Protein AF-A0A6B9VIE4-F1 (afdb_monomer)

Radius of gyration: 30.87 Å; Cα contacts (8 Å, |Δi|>4): 302; chains: 1; bounding box: 84×46×81 Å

Organism: Arachis hypogaea (NCBI:txid3818)

Secondary structure (DSSP, 8-state):
---THHHHHHHHHHHHHHHHHHHHHHHH--TTS-HHHH---HHHHHTTHHHHHHHHHHHHHHHTT--HHHHHHTS-HHHHHHTBGGG-GGG--TT--S-GGGTS-EEE-TT-------PPP-SS-SS-HHHHT--EE--SSTTTT-EE--HHHHHHHHHHHTTBS--EEE-TTTT--S-----HHHHHHHHHHHHHHHHHHHHHHHHHHHHT-TTTT---TT--GGGSTTSBSSTT-GGGBPPP-

Sequence (245 aa):
MGNIETVLSSSIAAVFFAAFVVAGTMWYGSATTPIELFGPTRYQWDQGYFQQEIYRRVSAGLAENQSLSEAWSKIPEKLAFYDYIGNNPAKGGLFRAGSMDNGDGIAVDGDGIVRADVPFRRAESKYSVEQVGVTVEFYGGELNGVSYSDPATVKKYARRAQLGEIFELDRATLKSDGVFRSSPRGWFTFGHASFALLFFFGHIWHGARTLFRDVFAGIDPDLDAQVEFGAFQKLGDPTTRRQIV

Solvent-accessible surface area (backbone atoms only — not comparable to full-atom values): 14078 Å² total; per-residue (Å²): 135,92,54,70,49,54,54,52,16,54,49,34,46,55,49,23,51,52,28,43,52,52,16,47,39,46,51,74,51,43,94,90,42,44,44,92,82,35,45,57,41,48,64,42,62,78,67,40,50,48,54,53,53,51,52,53,53,33,52,51,30,43,74,71,72,41,52,66,50,58,23,39,53,68,56,55,68,73,56,48,52,68,33,18,52,76,54,24,28,83,50,35,49,97,86,47,76,70,56,47,40,46,7,62,18,43,81,51,70,87,85,76,87,88,83,89,88,84,89,80,91,84,88,82,77,90,77,40,51,76,80,69,64,51,63,42,74,40,54,20,76,80,53,46,78,43,70,42,64,53,53,67,58,32,49,54,52,52,61,45,49,76,43,36,53,84,76,53,55,48,29,73,89,66,64,25,75,64,48,52,16,35,39,65,32,38,55,51,22,52,52,30,44,53,50,19,56,54,31,49,52,51,18,54,52,36,43,49,52,50,74,44,50,87,46,68,90,48,73,72,92,84,62,63,72,77,74,46,90,75,46,39,79,43,89,90,41,84,90,36,55,59,78,89,126

pLDDT: mean 86.42, std 16.57, range [24.25, 98.81]

Mean predicted aligned error: 7.23 Å

Nearest PDB structures (foldseek):
  8bd3-assembly1_b  TM=9.398E-01  e=1.094E-31  Chlorella ohadii
  8wb4-assembly1_b  TM=9.317E-01  e=6.214E-31  Chroomonas placoidea
  7n8o-assembly1_B  TM=9.353E-01  e=1.109E-30  Synechocystis sp. PCC 6803 substr. Kazusa
  7y5e-assembly1_BL  TM=9.317E-01  e=1.481E-30  Porphyridium purpureum
  4yuu-assembly2_b1  TM=9.337E-01  e=2.494E-30  Cyanidium caldarium

InterPro domains:
  IPR000932 Photosystem antenna protein-like [PF00421] (107-237)
  IPR036001 Photosystem antenna protein-like superfamily [SSF161077] (1-225)

Structure (mmCIF, N/CA/C/O backbone):
data_AF-A0A6B9VIE4-F1
#
_entry.id   AF-A0A6B9VIE4-F1
#
loop_
_atom_site.group_PDB
_atom_site.id
_atom_site.type_symbol
_atom_site.label_atom_id
_atom_site.label_alt_id
_atom_site.label_comp_id
_atom_site.label_asym_id
_atom_site.label_entity_id
_atom_site.label_seq_id
_atom_site.pdbx_PDB_ins_code
_atom_site.Cartn_x
_atom_site.Cartn_y
_atom_site.Cartn_z
_atom_site.occupancy
_atom_site.B_iso_or_equiv
_atom_site.auth_seq_id
_atom_site.auth_comp_id
_atom_site.auth_asym_id
_atom_site.auth_atom_id
_atom_site.pdbx_PDB_model_num
ATOM 1 N N . MET A 1 1 ? 24.955 9.700 -31.567 1.00 84.94 1 MET A N 1
ATOM 2 C CA . MET A 1 1 ? 23.565 10.026 -31.165 1.00 84.94 1 MET A CA 1
ATOM 3 C C . MET A 1 1 ? 22.606 10.120 -32.368 1.00 84.94 1 MET A C 1
ATOM 5 O O . MET A 1 1 ? 21.648 10.872 -32.313 1.00 84.94 1 MET A O 1
ATOM 9 N N . GLY A 1 2 ? 22.816 9.364 -33.457 1.00 95.88 2 GLY A N 1
ATOM 10 C CA . GLY A 1 2 ? 21.979 9.475 -34.669 1.00 95.88 2 GLY A CA 1
ATOM 11 C C . GLY A 1 2 ? 20.713 8.605 -34.685 1.00 95.88 2 GLY A C 1
ATOM 12 O O . GLY A 1 2 ? 19.934 8.697 -35.625 1.00 95.88 2 GLY A O 1
ATOM 13 N N . ASN A 1 3 ? 20.511 7.745 -33.680 1.00 95.81 3 ASN A N 1
ATOM 14 C CA . ASN A 1 3 ? 19.362 6.840 -33.587 1.00 95.81 3 ASN A CA 1
ATOM 15 C C . ASN A 1 3 ? 18.425 7.294 -32.461 1.00 95.81 3 ASN A C 1
ATOM 17 O O . ASN A 1 3 ? 18.840 7.292 -31.305 1.00 95.81 3 ASN A O 1
ATOM 21 N N . ILE A 1 4 ? 17.169 7.627 -32.776 1.00 97.69 4 ILE A N 1
ATOM 22 C CA . ILE A 1 4 ? 16.166 8.066 -31.790 1.00 97.69 4 ILE A CA 1
ATOM 23 C C . ILE A 1 4 ? 15.854 7.000 -30.728 1.00 97.69 4 ILE A C 1
ATOM 25 O O . ILE A 1 4 ? 15.508 7.339 -29.598 1.00 97.69 4 ILE A O 1
ATOM 29 N N . GLU A 1 5 ? 16.050 5.716 -31.039 1.00 97.62 5 GLU A N 1
ATOM 30 C CA . GLU A 1 5 ? 15.827 4.619 -30.091 1.00 97.62 5 GLU A CA 1
ATOM 31 C C . GLU A 1 5 ? 16.767 4.700 -28.868 1.00 97.62 5 GLU A C 1
ATOM 33 O O . GLU A 1 5 ? 16.406 4.267 -27.773 1.00 97.62 5 GLU A O 1
ATOM 38 N N . THR A 1 6 ? 17.906 5.401 -28.995 1.00 98.00 6 THR A N 1
ATOM 39 C CA . THR A 1 6 ? 18.787 5.717 -27.858 1.00 98.00 6 THR A CA 1
ATOM 40 C C . THR A 1 6 ? 18.113 6.623 -26.827 1.00 98.00 6 THR A C 1
ATOM 42 O O . THR A 1 6 ? 18.350 6.481 -25.625 1.00 98.00 6 THR A O 1
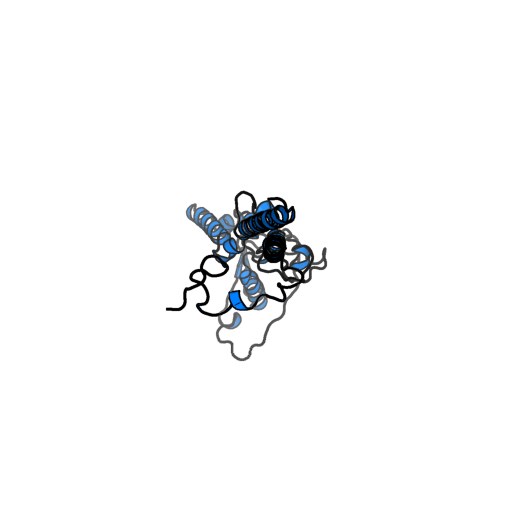ATOM 45 N N . VAL A 1 7 ? 17.268 7.552 -27.284 1.00 98.38 7 VAL A N 1
ATOM 46 C CA . VAL A 1 7 ? 16.509 8.460 -26.418 1.00 98.38 7 VAL A CA 1
ATOM 47 C C . VAL A 1 7 ? 15.349 7.697 -25.803 1.00 98.38 7 VAL A C 1
ATOM 49 O O . VAL A 1 7 ? 15.094 7.849 -24.614 1.00 98.38 7 VAL A O 1
ATOM 52 N N . LEU A 1 8 ? 14.698 6.817 -26.569 1.00 98.44 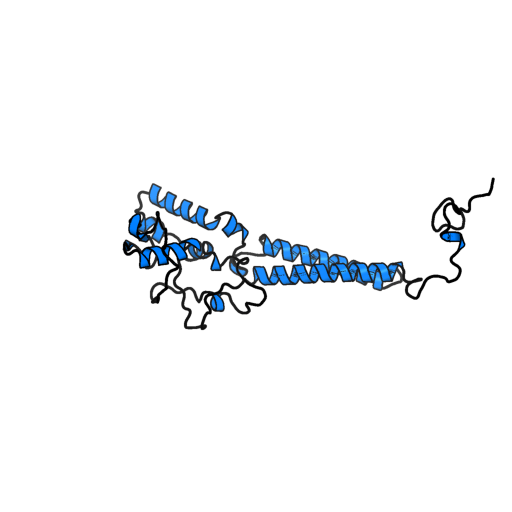8 LEU A N 1
ATOM 53 C CA . LEU A 1 8 ? 13.637 5.955 -26.054 1.00 98.44 8 LEU A CA 1
ATOM 54 C C . LEU A 1 8 ? 14.142 5.069 -24.907 1.00 98.44 8 LEU A C 1
ATOM 56 O O . LEU A 1 8 ? 13.574 5.110 -23.819 1.00 98.44 8 LEU A O 1
ATOM 60 N N . SER A 1 9 ? 15.237 4.328 -25.109 1.00 98.44 9 SER A N 1
ATOM 61 C CA . SER A 1 9 ? 15.796 3.447 -24.074 1.00 98.44 9 SER A CA 1
ATOM 62 C C . SER A 1 9 ? 16.167 4.214 -22.800 1.00 98.44 9 SER A C 1
ATOM 64 O O . SER A 1 9 ? 15.776 3.809 -21.704 1.00 98.44 9 SER A O 1
ATOM 66 N N . SER A 1 10 ? 16.873 5.341 -22.923 1.00 98.38 10 SER A N 1
ATOM 67 C CA . SER A 1 10 ? 17.288 6.144 -21.763 1.00 98.38 10 SER A CA 1
ATOM 68 C C . SER A 1 10 ? 16.108 6.840 -21.068 1.00 98.38 10 SER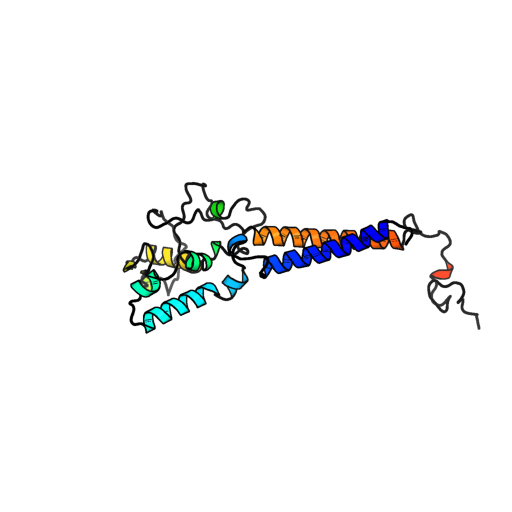 A C 1
ATOM 70 O O . SER A 1 10 ? 16.086 6.935 -19.843 1.00 98.38 10 SER A O 1
ATOM 72 N N . SER A 1 11 ? 15.083 7.248 -21.819 1.00 98.69 11 SER A N 1
ATOM 73 C CA . SER A 1 11 ? 13.858 7.836 -21.261 1.00 98.69 11 SER A CA 1
ATOM 74 C C . SER A 1 11 ? 13.033 6.803 -20.496 1.00 98.69 11 SER A C 1
ATOM 76 O O . SER A 1 11 ? 12.579 7.091 -19.392 1.00 98.69 11 SER A O 1
ATOM 78 N N . ILE A 1 12 ? 12.892 5.576 -21.018 1.00 98.56 12 ILE A N 1
ATOM 79 C CA . ILE A 1 12 ? 12.245 4.470 -20.288 1.00 98.56 12 ILE A CA 1
ATOM 80 C C . ILE 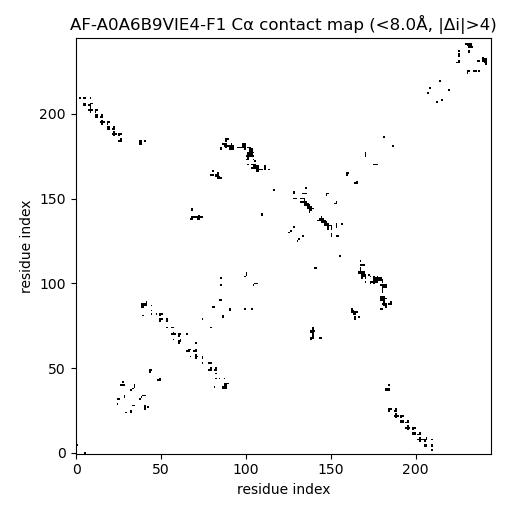A 1 12 ? 12.993 4.195 -18.976 1.00 98.56 12 ILE A C 1
ATOM 82 O O . ILE A 1 12 ? 12.348 3.965 -17.952 1.00 98.56 12 ILE A O 1
ATOM 86 N N . ALA A 1 13 ? 14.331 4.290 -18.978 1.00 98.69 13 ALA A N 1
ATOM 87 C CA . ALA A 1 13 ? 15.130 4.141 -17.763 1.00 98.69 13 ALA A CA 1
ATOM 88 C C . ALA A 1 13 ? 14.759 5.158 -16.679 1.00 98.69 13 ALA A C 1
ATOM 90 O O . ALA A 1 13 ? 14.488 4.797 -15.533 1.00 98.69 13 ALA A O 1
ATOM 91 N N . ALA A 1 14 ? 14.688 6.434 -17.061 1.00 98.69 14 ALA A N 1
ATOM 92 C CA . ALA A 1 14 ? 14.289 7.505 -16.157 1.00 98.69 14 ALA A CA 1
ATOM 93 C C . ALA A 1 14 ? 12.843 7.333 -15.652 1.00 98.69 14 ALA A C 1
ATOM 95 O O . ALA A 1 14 ? 12.566 7.564 -14.474 1.00 98.69 14 ALA A O 1
ATOM 96 N N . VAL A 1 15 ? 11.926 6.887 -16.518 1.00 98.69 15 VAL A N 1
ATOM 97 C CA . VAL A 1 15 ? 10.516 6.672 -16.161 1.00 98.69 15 VAL A CA 1
ATOM 98 C C . VAL A 1 15 ? 10.359 5.538 -15.150 1.00 98.69 15 VAL A C 1
ATOM 100 O O . VAL A 1 15 ? 9.671 5.728 -14.146 1.00 98.69 15 VAL A O 1
ATOM 103 N N . PHE A 1 16 ? 10.995 4.376 -15.353 1.00 98.44 16 PHE A N 1
ATOM 104 C CA . PHE A 1 16 ? 10.861 3.284 -14.381 1.00 98.44 16 PHE A CA 1
ATOM 105 C C . PHE A 1 16 ? 11.524 3.627 -13.045 1.00 98.44 16 PHE A C 1
ATOM 107 O O . PHE A 1 16 ? 11.018 3.234 -11.993 1.00 98.44 16 PHE A O 1
ATOM 114 N N . PHE A 1 17 ? 12.619 4.394 -13.069 1.00 98.75 17 PHE A N 1
ATOM 115 C CA . PHE A 1 17 ? 13.239 4.915 -11.855 1.00 98.75 17 PHE A CA 1
ATOM 116 C C . PHE A 1 17 ? 12.251 5.784 -11.064 1.00 98.75 17 PHE A C 1
ATOM 118 O O . PHE A 1 17 ? 12.004 5.516 -9.887 1.00 98.75 17 PHE A O 1
ATOM 125 N N . ALA A 1 18 ? 11.618 6.765 -11.715 1.00 98.75 18 ALA A N 1
ATOM 126 C CA . ALA A 1 18 ? 10.605 7.607 -11.081 1.00 98.75 18 ALA A CA 1
ATOM 127 C C . ALA A 1 18 ? 9.413 6.785 -10.555 1.00 98.75 18 ALA A C 1
ATOM 129 O O . ALA A 1 18 ? 8.932 7.033 -9.448 1.00 98.75 18 ALA A O 1
ATOM 130 N N . ALA A 1 19 ? 8.976 5.768 -11.306 1.00 98.75 19 ALA A N 1
ATOM 131 C CA . ALA A 1 19 ? 7.895 4.870 -10.906 1.00 98.75 19 ALA A CA 1
ATOM 132 C C . ALA A 1 19 ? 8.224 4.080 -9.620 1.00 98.75 19 ALA A C 1
ATOM 134 O O . ALA A 1 19 ? 7.378 3.994 -8.727 1.00 98.75 19 ALA A O 1
ATOM 135 N N . PHE A 1 20 ? 9.455 3.575 -9.461 1.00 98.81 20 PHE A N 1
ATOM 136 C CA . PHE A 1 20 ? 9.886 2.949 -8.202 1.00 98.81 20 PHE A CA 1
ATOM 137 C C . PHE A 1 20 ? 9.932 3.941 -7.034 1.00 98.81 20 PHE A C 1
ATOM 139 O O . PHE A 1 20 ? 9.511 3.595 -5.929 1.00 98.81 20 PHE A O 1
ATOM 146 N N . VAL A 1 21 ? 10.388 5.177 -7.266 1.00 98.81 21 VAL A N 1
ATOM 147 C CA . VAL A 1 21 ? 10.426 6.222 -6.226 1.00 98.81 21 VAL A CA 1
ATOM 148 C C . VAL A 1 21 ? 9.020 6.527 -5.701 1.00 98.81 21 VAL A C 1
ATOM 150 O O . VAL A 1 21 ? 8.806 6.554 -4.485 1.00 98.81 21 VAL A O 1
ATOM 153 N N . VAL A 1 22 ? 8.034 6.711 -6.586 1.00 98.75 22 VAL A N 1
ATOM 154 C CA . VAL A 1 22 ? 6.653 6.994 -6.154 1.00 98.75 22 VAL A CA 1
ATOM 155 C C . VAL A 1 22 ? 5.980 5.774 -5.522 1.00 98.75 22 VAL A C 1
ATOM 157 O O . VAL A 1 22 ? 5.247 5.928 -4.548 1.00 98.75 22 VAL A O 1
ATOM 160 N N . ALA A 1 23 ? 6.266 4.555 -5.995 1.00 98.75 23 ALA A N 1
ATOM 161 C CA . ALA A 1 23 ? 5.755 3.332 -5.375 1.00 98.75 23 ALA A CA 1
ATOM 162 C C . ALA A 1 23 ? 6.275 3.167 -3.936 1.00 98.75 23 ALA A C 1
ATOM 164 O O . ALA A 1 23 ? 5.495 2.877 -3.024 1.00 98.75 23 ALA A O 1
ATOM 165 N N . GLY A 1 24 ? 7.577 3.398 -3.730 1.00 98.62 24 GLY A N 1
ATOM 166 C CA . GLY A 1 24 ? 8.221 3.324 -2.422 1.00 98.62 24 GLY A CA 1
ATOM 167 C C . GLY A 1 24 ? 7.726 4.407 -1.465 1.00 98.62 24 GLY A C 1
ATOM 168 O O . GLY A 1 24 ? 7.282 4.091 -0.364 1.00 98.62 24 GLY A O 1
ATOM 169 N N . THR A 1 25 ? 7.731 5.675 -1.884 1.00 98.69 25 THR A N 1
ATOM 170 C CA . THR A 1 25 ? 7.255 6.782 -1.030 1.00 98.69 25 THR A CA 1
ATOM 171 C C . THR A 1 25 ? 5.775 6.648 -0.670 1.00 98.69 25 THR A C 1
ATOM 173 O O . THR A 1 25 ? 5.409 6.935 0.467 1.00 98.69 25 THR A O 1
ATOM 176 N N . MET A 1 26 ? 4.935 6.124 -1.570 1.00 98.44 26 MET A N 1
ATOM 177 C CA . MET A 1 26 ? 3.547 5.779 -1.253 1.00 98.44 26 MET A CA 1
ATOM 178 C C . MET A 1 26 ? 3.443 4.642 -0.233 1.00 98.44 26 MET A C 1
ATOM 180 O O . MET A 1 26 ? 2.598 4.696 0.653 1.00 98.44 26 MET A O 1
ATOM 184 N N . TRP A 1 27 ? 4.288 3.616 -0.299 1.00 98.69 27 TRP A N 1
ATOM 185 C CA . TRP A 1 27 ? 4.179 2.484 0.625 1.00 98.69 27 TRP A CA 1
ATOM 186 C C . TRP A 1 27 ? 4.708 2.790 2.031 1.00 98.69 27 TRP A C 1
ATOM 188 O O . TRP A 1 27 ? 4.064 2.455 3.027 1.00 98.69 27 TRP A O 1
ATOM 198 N N . TYR A 1 28 ? 5.869 3.443 2.111 1.00 98.56 28 TYR A N 1
ATOM 199 C CA . TYR A 1 28 ? 6.517 3.797 3.377 1.00 98.56 28 TYR A CA 1
ATOM 200 C C . TYR A 1 28 ? 5.918 5.047 4.029 1.00 98.56 28 TYR A C 1
ATOM 202 O O . TYR A 1 28 ? 5.975 5.183 5.250 1.00 98.56 28 TYR A O 1
ATOM 210 N N . GLY A 1 29 ? 5.291 5.919 3.238 1.00 97.69 29 GLY A N 1
ATOM 211 C CA . GLY A 1 29 ? 4.776 7.204 3.690 1.00 97.69 29 GLY A CA 1
ATOM 212 C C . GLY A 1 29 ? 5.823 8.314 3.587 1.00 97.69 29 GLY A C 1
ATOM 213 O O . GLY A 1 29 ? 7.011 8.128 3.841 1.00 97.69 29 GLY A O 1
ATOM 214 N N . SER A 1 30 ? 5.360 9.496 3.198 1.00 97.94 30 SER A N 1
ATOM 215 C CA . SER A 1 30 ? 6.149 10.721 3.062 1.00 97.94 30 SER A CA 1
ATOM 216 C C . SER A 1 30 ? 5.248 11.939 3.282 1.00 97.94 30 SER A C 1
ATOM 218 O O . SER A 1 30 ? 4.022 11.818 3.310 1.00 97.94 30 SER A O 1
ATOM 220 N N . ALA A 1 31 ? 5.836 13.138 3.349 1.00 97.75 31 ALA A N 1
ATOM 221 C CA . ALA A 1 31 ? 5.068 14.387 3.387 1.00 97.75 31 ALA A CA 1
ATOM 222 C C . ALA A 1 31 ? 4.136 14.567 2.168 1.00 97.75 31 ALA A C 1
ATOM 224 O O . ALA A 1 31 ? 3.131 15.264 2.258 1.00 97.75 31 ALA A O 1
ATOM 225 N N . THR A 1 32 ? 4.441 13.922 1.037 1.00 98.06 32 THR A N 1
ATOM 226 C CA . THR A 1 32 ? 3.632 13.974 -0.191 1.00 98.06 32 THR A CA 1
ATOM 227 C C . THR A 1 32 ? 2.552 12.892 -0.261 1.00 98.06 32 THR A C 1
ATOM 229 O O . THR A 1 32 ? 1.738 12.910 -1.180 1.00 98.06 32 THR A O 1
ATOM 232 N N . THR A 1 33 ? 2.516 11.952 0.690 1.00 96.62 33 THR A N 1
ATOM 233 C CA . THR A 1 33 ? 1.533 10.853 0.732 1.00 96.62 33 THR A CA 1
ATOM 234 C C . THR A 1 33 ? 0.836 10.778 2.099 1.00 96.62 33 THR A C 1
ATOM 236 O O . THR A 1 33 ? 0.902 9.750 2.787 1.00 96.62 33 THR A O 1
ATOM 239 N N . PRO A 1 34 ? 0.165 11.869 2.525 1.00 91.81 34 PRO A N 1
ATOM 240 C CA . PRO A 1 34 ? -0.418 11.981 3.858 1.00 91.81 34 PRO A CA 1
ATOM 241 C C . PRO A 1 34 ? -1.512 10.936 4.102 1.00 91.81 34 PRO A C 1
ATOM 243 O O . PRO A 1 34 ? -2.289 10.587 3.210 1.00 91.81 34 PRO A O 1
ATOM 246 N N . ILE A 1 35 ? -1.593 10.452 5.342 1.00 89.31 35 ILE A N 1
ATOM 247 C CA . ILE A 1 35 ? -2.528 9.385 5.726 1.00 89.31 35 ILE A CA 1
ATOM 248 C C . ILE A 1 35 ? -3.997 9.799 5.621 1.00 89.31 35 ILE A C 1
ATOM 250 O O . ILE A 1 35 ? -4.843 8.951 5.378 1.00 89.31 35 ILE A O 1
ATOM 254 N N . GLU A 1 36 ? -4.298 11.092 5.727 1.00 84.31 36 GLU A N 1
ATOM 255 C CA . GLU A 1 36 ? -5.673 11.590 5.616 1.00 84.31 36 GLU A CA 1
ATOM 256 C C . GLU A 1 36 ? -6.218 11.518 4.184 1.00 84.31 36 GLU A C 1
ATOM 258 O O . GLU A 1 36 ? -7.427 11.536 3.992 1.00 84.31 36 GLU A O 1
ATOM 263 N N . LEU A 1 37 ? -5.333 11.422 3.184 1.00 82.62 37 LEU A N 1
ATOM 264 C CA . LEU A 1 37 ? -5.716 11.311 1.775 1.00 82.62 37 LEU A CA 1
ATOM 265 C C . LEU A 1 37 ? -5.597 9.879 1.244 1.00 82.62 37 LEU A C 1
ATOM 267 O O . LEU A 1 37 ? -6.362 9.481 0.371 1.00 82.62 37 LEU A O 1
ATOM 271 N N . PHE A 1 38 ? -4.636 9.100 1.750 1.00 89.31 38 PHE A N 1
ATOM 272 C CA . PHE A 1 38 ? -4.316 7.769 1.210 1.00 89.31 38 PHE A CA 1
ATOM 273 C C . PHE A 1 38 ? -4.547 6.614 2.200 1.00 89.31 38 PHE A C 1
ATOM 275 O O . PHE A 1 38 ? -4.373 5.445 1.844 1.00 89.31 38 PHE A O 1
ATOM 282 N N . GLY A 1 39 ? -4.936 6.916 3.437 1.00 92.94 39 GLY A N 1
ATOM 283 C CA . GLY A 1 39 ? -4.999 5.965 4.544 1.00 92.94 39 GLY A CA 1
ATOM 284 C C . GLY A 1 39 ? -3.639 5.744 5.224 1.00 92.94 39 GLY A C 1
ATOM 285 O O . GLY A 1 39 ? -2.598 6.186 4.709 1.00 92.94 39 GLY A O 1
ATOM 286 N N . PRO A 1 40 ? -3.623 5.061 6.383 1.00 95.69 40 PRO A N 1
ATOM 287 C CA . PRO A 1 40 ? -2.399 4.757 7.117 1.00 95.69 40 PRO A CA 1
ATOM 288 C C . PRO A 1 40 ? -1.485 3.797 6.340 1.00 95.69 40 PRO A C 1
ATOM 290 O O . PRO A 1 40 ? -1.861 3.213 5.319 1.00 95.69 40 PRO A O 1
ATOM 293 N N . THR A 1 41 ? -0.249 3.644 6.806 1.00 98.50 41 THR A N 1
ATOM 294 C CA . THR A 1 41 ? 0.690 2.645 6.282 1.00 98.50 41 THR A CA 1
ATOM 295 C C . THR A 1 41 ? 0.621 1.369 7.114 1.00 98.50 41 THR A C 1
ATOM 297 O O . THR A 1 41 ? 0.242 1.388 8.286 1.00 98.50 41 THR A O 1
ATOM 300 N N . ARG A 1 42 ? 1.050 0.236 6.543 1.00 98.44 42 ARG A N 1
ATOM 301 C CA . ARG A 1 42 ? 1.152 -1.015 7.313 1.00 98.44 42 ARG A CA 1
ATOM 302 C C . ARG A 1 42 ? 2.116 -0.910 8.498 1.00 98.44 42 ARG A C 1
ATOM 304 O O . ARG A 1 42 ? 1.905 -1.560 9.511 1.00 98.44 42 ARG A O 1
ATOM 311 N N . TYR A 1 43 ? 3.148 -0.074 8.375 1.00 98.44 43 TYR A N 1
ATOM 312 C CA . TYR A 1 43 ? 4.202 0.062 9.376 1.00 98.44 43 TYR A CA 1
ATOM 313 C C . TYR A 1 43 ? 3.686 0.718 10.656 1.00 98.44 43 TYR A C 1
ATOM 315 O O . TYR A 1 43 ? 4.153 0.383 11.739 1.00 98.44 43 TYR A O 1
ATOM 323 N N . GLN A 1 44 ? 2.682 1.593 10.538 1.00 97.12 44 GLN A N 1
ATOM 324 C CA . GLN A 1 44 ? 2.004 2.178 11.694 1.00 97.12 44 GLN A CA 1
ATOM 325 C C . GLN A 1 44 ? 1.273 1.110 12.517 1.00 97.12 44 GLN A C 1
ATOM 327 O O . GLN A 1 44 ? 1.342 1.149 13.740 1.00 97.12 44 GLN A O 1
ATOM 332 N N . TRP A 1 45 ? 0.646 0.127 11.861 1.00 95.50 45 TRP A N 1
ATOM 333 C CA . TRP A 1 45 ? 0.059 -1.033 12.539 1.00 95.50 45 TRP A CA 1
ATOM 334 C C . TRP A 1 45 ? 1.137 -1.949 13.131 1.00 95.50 45 TRP A C 1
ATOM 336 O O . TRP A 1 45 ? 1.087 -2.282 14.309 1.00 95.50 45 TRP A O 1
ATOM 346 N N . ASP A 1 46 ? 2.147 -2.320 12.337 1.00 97.06 46 ASP A N 1
ATOM 347 C CA . ASP A 1 46 ? 3.197 -3.262 12.755 1.00 97.06 46 ASP A CA 1
ATOM 348 C C . ASP A 1 46 ? 3.965 -2.797 14.006 1.00 97.06 46 ASP A C 1
ATOM 350 O O . ASP A 1 46 ? 4.469 -3.621 14.767 1.00 97.06 46 ASP A O 1
ATOM 354 N N . GLN A 1 47 ? 4.079 -1.480 14.199 1.00 97.12 47 GLN A N 1
ATOM 355 C CA . GLN A 1 47 ? 4.801 -0.858 15.311 1.00 97.12 47 GLN A CA 1
ATOM 356 C C . GLN A 1 47 ? 3.877 -0.368 16.438 1.00 97.12 47 GLN A C 1
ATOM 358 O O . GLN A 1 47 ? 4.375 0.184 17.418 1.00 97.12 47 GLN A O 1
ATOM 363 N N . GLY A 1 48 ? 2.554 -0.534 16.314 1.00 93.88 48 GLY A N 1
ATOM 364 C CA . GLY A 1 48 ? 1.582 -0.016 17.283 1.00 93.88 48 GLY A CA 1
ATOM 365 C C . GLY A 1 48 ? 1.625 1.511 17.420 1.00 93.88 48 GLY A C 1
ATOM 366 O O . GLY A 1 48 ? 1.531 2.033 18.525 1.00 93.88 48 GLY A O 1
ATOM 367 N N . TYR A 1 49 ? 1.830 2.242 16.319 1.00 97.44 49 TYR A N 1
ATOM 368 C CA . TYR A 1 49 ? 2.047 3.695 16.324 1.00 97.44 49 TYR A CA 1
ATOM 369 C C . TYR A 1 49 ? 0.873 4.469 16.944 1.00 97.44 49 TYR A C 1
ATOM 371 O O . TYR A 1 49 ? 1.077 5.318 17.811 1.00 97.44 49 TYR A O 1
ATOM 379 N N . PHE A 1 50 ? -0.357 4.170 16.517 1.00 92.25 50 PHE A N 1
ATOM 380 C CA . PHE A 1 50 ? -1.555 4.838 17.033 1.00 92.25 50 PHE A CA 1
ATOM 381 C C . PHE A 1 50 ? -1.913 4.330 18.428 1.00 92.25 50 PHE A C 1
ATOM 383 O O . PHE A 1 50 ? -2.147 5.147 19.316 1.00 92.25 50 PHE A O 1
ATOM 390 N N . GLN A 1 51 ? -1.825 3.016 18.650 1.00 90.56 51 GLN A N 1
ATOM 391 C CA . GLN A 1 51 ? -1.962 2.396 19.965 1.00 90.56 51 GLN A CA 1
ATOM 392 C C . GLN A 1 51 ? -1.085 3.072 21.039 1.00 90.56 51 GLN A C 1
ATOM 394 O O . GLN A 1 51 ? -1.562 3.410 22.122 1.00 90.56 51 GLN A O 1
ATOM 399 N N . GLN A 1 52 ? 0.195 3.329 20.743 1.00 95.56 52 GLN A N 1
ATOM 400 C CA . GLN A 1 52 ? 1.113 4.008 21.666 1.00 95.56 52 GLN A CA 1
ATOM 401 C C . GLN A 1 52 ? 0.666 5.439 21.993 1.00 95.56 52 GLN A C 1
ATOM 403 O O . GLN A 1 52 ? 0.721 5.848 23.154 1.00 95.56 52 GLN A O 1
ATOM 408 N N . GLU A 1 53 ? 0.199 6.201 21.001 1.00 97.12 53 GLU A N 1
ATOM 409 C CA . GLU A 1 53 ? -0.307 7.561 21.221 1.00 97.12 53 GLU A CA 1
ATOM 410 C C . GLU A 1 53 ? -1.611 7.563 22.032 1.00 97.12 53 GLU A C 1
ATOM 412 O O . GLU A 1 53 ? -1.780 8.411 22.913 1.00 97.12 53 GLU A O 1
ATOM 417 N N . ILE A 1 54 ? -2.507 6.601 21.792 1.00 89.75 54 ILE A N 1
ATOM 418 C CA . ILE A 1 54 ? -3.724 6.403 22.590 1.00 89.75 54 ILE A CA 1
ATOM 419 C C . ILE A 1 54 ? -3.339 6.118 24.045 1.00 89.75 54 ILE A C 1
ATOM 421 O O . ILE A 1 54 ? -3.757 6.856 24.940 1.00 89.75 54 ILE A O 1
ATOM 425 N N . TYR A 1 55 ? -2.459 5.141 24.295 1.00 93.12 55 TYR A N 1
ATOM 426 C CA . TYR A 1 55 ? -1.995 4.832 25.651 1.00 93.12 55 TYR A CA 1
ATOM 427 C C . TYR A 1 55 ? -1.326 6.018 26.333 1.00 93.12 55 TYR A C 1
ATOM 429 O O . TYR A 1 55 ? -1.548 6.238 27.525 1.00 93.12 55 TYR A O 1
ATOM 437 N N . ARG A 1 56 ? -0.538 6.813 25.603 1.00 97.50 56 ARG A N 1
ATOM 438 C CA . ARG A 1 56 ? 0.093 8.018 26.147 1.00 97.50 56 ARG A CA 1
ATOM 439 C C . ARG A 1 56 ? -0.955 9.035 26.607 1.00 97.50 56 ARG A C 1
ATOM 441 O O . ARG A 1 56 ? -0.818 9.585 27.698 1.00 97.50 56 ARG A O 1
ATOM 448 N N . ARG A 1 57 ? -1.999 9.280 25.805 1.00 96.56 57 ARG A N 1
ATOM 449 C CA . ARG A 1 57 ? -3.089 10.215 26.145 1.00 96.56 57 ARG A CA 1
ATOM 450 C C . ARG A 1 57 ? -3.923 9.729 27.323 1.00 96.56 57 ARG A C 1
ATOM 452 O O . ARG A 1 57 ? -4.169 10.512 28.236 1.00 96.56 57 ARG A O 1
ATOM 459 N N . VAL A 1 58 ? -4.300 8.451 27.330 1.00 92.25 58 VAL A N 1
ATOM 460 C CA . VAL A 1 58 ? -5.041 7.847 28.446 1.00 92.25 58 VAL A CA 1
ATOM 461 C C . VAL A 1 58 ? -4.212 7.926 29.728 1.00 92.25 58 VAL A C 1
ATOM 463 O O . VAL A 1 58 ? -4.706 8.400 30.745 1.00 92.25 58 VAL A O 1
ATOM 466 N N . SER A 1 59 ? -2.928 7.557 29.673 1.00 92.75 59 SER A N 1
ATOM 467 C CA . SER A 1 59 ? -2.027 7.613 30.835 1.00 92.75 59 SER A CA 1
ATOM 468 C C . SER A 1 59 ? -1.871 9.031 31.388 1.00 92.75 59 SER A C 1
ATOM 470 O O . SER A 1 59 ? -1.830 9.206 32.603 1.00 92.75 59 SER A O 1
ATOM 472 N N . ALA A 1 60 ? -1.823 10.047 30.520 1.00 97.31 60 ALA A N 1
ATOM 473 C CA . ALA A 1 60 ? -1.795 11.446 30.943 1.00 97.31 60 ALA A CA 1
ATOM 474 C C . ALA A 1 60 ? -3.098 11.857 31.650 1.00 97.31 60 ALA A C 1
ATOM 476 O O . ALA A 1 60 ? -3.040 12.460 32.717 1.00 97.31 60 ALA A O 1
ATOM 477 N N . GLY A 1 61 ? -4.263 11.466 31.118 1.00 95.25 61 GLY A N 1
ATOM 478 C CA . GLY A 1 61 ? -5.552 11.714 31.771 1.00 95.25 61 GLY A CA 1
ATOM 479 C C . GLY A 1 61 ? -5.647 11.056 33.151 1.00 95.25 61 GLY A C 1
ATOM 480 O O . GLY A 1 61 ? -6.061 11.695 34.116 1.00 95.25 61 GLY A O 1
ATOM 481 N N . LEU A 1 62 ? -5.183 9.810 33.275 1.00 91.56 62 LEU A N 1
ATOM 482 C CA . LEU A 1 62 ? -5.129 9.104 34.559 1.00 91.56 62 LEU A CA 1
ATOM 483 C C . LEU A 1 62 ? -4.175 9.781 35.558 1.00 91.56 62 LEU A C 1
ATOM 485 O O . LEU A 1 62 ? -4.500 9.879 36.739 1.00 91.56 62 LEU A O 1
ATOM 489 N N . ALA A 1 63 ? -3.027 10.292 35.101 1.00 96.75 63 ALA A N 1
ATOM 490 C CA . ALA A 1 63 ? -2.095 11.049 35.944 1.00 96.75 63 ALA A CA 1
ATOM 491 C C . ALA A 1 63 ? -2.686 12.383 36.444 1.00 96.75 63 ALA A C 1
ATOM 493 O O . ALA A 1 63 ? -2.294 12.881 37.497 1.00 96.75 63 ALA A O 1
ATOM 494 N N . GLU A 1 64 ? -3.664 12.934 35.724 1.00 96.81 64 GLU A N 1
ATOM 495 C CA . GLU A 1 64 ? -4.467 14.092 36.132 1.00 96.81 64 GLU A CA 1
ATOM 496 C C . GLU A 1 64 ? -5.660 13.713 37.036 1.00 96.81 64 GLU A C 1
ATOM 498 O O . GLU A 1 64 ? -6.546 14.534 37.264 1.00 96.81 64 GLU A O 1
ATOM 503 N N . ASN A 1 65 ? -5.682 12.490 37.582 1.00 96.56 65 ASN A N 1
ATOM 504 C CA . ASN A 1 65 ? -6.749 11.935 38.426 1.00 96.56 65 ASN A CA 1
ATOM 505 C C . ASN A 1 65 ? -8.115 11.807 37.732 1.00 96.56 65 ASN A C 1
ATOM 507 O O . ASN A 1 65 ? -9.151 11.832 38.397 1.00 96.56 65 ASN A O 1
ATOM 511 N N . GLN A 1 66 ? -8.135 11.659 36.408 1.00 95.12 66 GLN A N 1
ATOM 512 C CA . GLN A 1 66 ? -9.362 11.321 35.685 1.00 95.12 66 GLN A CA 1
ATOM 513 C C . GLN A 1 66 ? -9.681 9.836 35.883 1.00 95.12 66 GLN A C 1
ATOM 515 O O . GLN A 1 66 ? -8.783 9.000 36.008 1.00 95.12 66 GLN A O 1
ATOM 520 N N . SER A 1 67 ? -10.963 9.490 35.885 1.00 94.75 67 SER A N 1
ATOM 521 C CA . SER A 1 67 ? -11.396 8.095 35.820 1.00 94.75 67 SER A CA 1
ATOM 522 C C . SER A 1 67 ? -11.041 7.465 34.466 1.00 94.75 67 SER A C 1
ATOM 524 O O . SER A 1 67 ? -10.831 8.163 33.472 1.00 94.75 67 SER A O 1
ATOM 526 N N . LEU A 1 68 ? -11.019 6.128 34.395 1.00 87.25 68 LEU A N 1
ATOM 527 C CA . LEU A 1 68 ? -10.826 5.405 33.129 1.00 87.25 68 LEU A CA 1
ATOM 528 C C . LEU A 1 68 ? -11.862 5.829 32.083 1.00 87.25 68 LEU A C 1
ATOM 530 O O . LEU A 1 68 ? -11.506 6.129 30.947 1.00 87.25 68 LEU A O 1
ATOM 534 N N . SER A 1 69 ? -13.128 5.919 32.488 1.00 90.31 69 SER A N 1
ATOM 535 C CA . SER A 1 69 ? -14.224 6.341 31.620 1.00 90.31 69 SER A CA 1
ATOM 536 C C . SER A 1 69 ? -13.992 7.739 31.036 1.00 90.31 69 SER A C 1
ATOM 538 O O . SER A 1 69 ? -14.115 7.925 29.826 1.00 90.31 69 SER A O 1
ATOM 540 N N . GLU A 1 70 ? -13.577 8.709 31.854 1.00 92.19 70 GLU A N 1
ATOM 541 C CA . GLU A 1 70 ? -13.274 10.070 31.392 1.00 92.19 70 GLU A CA 1
ATOM 542 C C . GLU A 1 70 ? -12.043 10.120 30.482 1.00 92.19 70 GLU A C 1
ATOM 544 O O . GLU A 1 70 ? -12.074 10.791 29.450 1.00 92.19 70 GLU A O 1
ATOM 549 N N . ALA A 1 71 ? -10.969 9.411 30.841 1.00 89.31 71 ALA A N 1
ATOM 550 C CA . ALA A 1 71 ? -9.727 9.400 30.074 1.00 89.31 71 ALA A CA 1
ATOM 551 C C . ALA A 1 71 ? -9.930 8.789 28.676 1.00 89.31 71 ALA A C 1
ATOM 553 O O . ALA A 1 71 ? -9.482 9.362 27.682 1.00 89.31 71 ALA A O 1
ATOM 554 N N . TRP A 1 72 ? -10.650 7.666 28.585 1.00 89.56 72 TRP A N 1
ATOM 555 C CA . TRP A 1 72 ? -10.972 7.013 27.313 1.00 89.56 72 TRP A CA 1
ATOM 556 C C . TRP A 1 72 ? -11.999 7.795 26.487 1.00 89.56 72 TRP A C 1
ATOM 558 O O . TRP A 1 72 ? -11.851 7.888 25.272 1.00 89.56 72 TRP A O 1
ATOM 568 N N . SER A 1 73 ? -12.976 8.452 27.123 1.00 90.75 73 SER A N 1
ATOM 569 C CA . SER A 1 73 ? -13.962 9.295 26.418 1.00 90.75 73 SER A CA 1
ATOM 570 C C . SER A 1 73 ? -13.352 10.545 25.769 1.00 90.75 73 SER A C 1
ATOM 572 O O . SER A 1 73 ? -13.986 11.177 24.929 1.00 90.75 73 SER A O 1
ATOM 574 N N . LYS A 1 74 ? -12.121 10.924 26.141 1.00 93.19 74 LYS A N 1
ATOM 575 C CA . LYS A 1 74 ? -11.377 12.035 25.522 1.00 93.19 74 LYS A CA 1
ATOM 576 C C . LYS A 1 74 ? -10.559 11.619 24.299 1.00 93.19 74 LYS A C 1
ATOM 578 O O . LYS A 1 74 ? -9.961 12.483 23.652 1.00 93.19 74 LYS A O 1
ATOM 583 N N . ILE A 1 75 ? -10.483 10.327 23.984 1.00 89.44 75 ILE A N 1
ATOM 584 C CA . ILE A 1 75 ? -9.768 9.852 22.800 1.00 89.44 75 ILE A CA 1
ATOM 585 C C . ILE A 1 75 ? -10.612 10.148 21.554 1.00 89.44 75 ILE A C 1
ATOM 587 O O . ILE A 1 75 ? -11.760 9.721 21.486 1.00 89.44 75 ILE A O 1
ATOM 591 N N . PRO A 1 76 ? -10.076 10.872 20.551 1.00 90.50 76 PRO A N 1
ATOM 592 C CA . PRO A 1 76 ? -10.830 11.141 19.334 1.00 90.50 76 PRO A CA 1
ATOM 593 C C . PRO A 1 76 ? -11.124 9.850 18.567 1.00 90.50 76 PRO A C 1
ATOM 595 O O . PRO A 1 76 ? -10.201 9.080 18.295 1.00 90.50 76 PRO A O 1
ATOM 598 N N . GLU A 1 77 ? -12.362 9.672 18.111 1.00 83.00 77 GLU A N 1
ATOM 599 C CA . GLU A 1 77 ? -12.768 8.502 17.315 1.00 83.00 77 GLU A CA 1
ATOM 600 C C . GLU A 1 77 ? -11.905 8.328 16.062 1.00 83.00 77 GLU A C 1
ATOM 602 O O . GLU A 1 77 ? -11.495 7.219 15.739 1.00 83.00 77 GLU A O 1
ATOM 607 N N . LYS A 1 78 ? -11.516 9.432 15.405 1.00 81.75 78 LYS A N 1
ATOM 608 C CA . LYS A 1 78 ? -10.588 9.407 14.260 1.00 81.75 78 LYS A CA 1
ATOM 609 C C . LYS A 1 78 ? -9.239 8.769 14.613 1.00 81.75 78 LYS A C 1
ATOM 611 O O . LYS A 1 78 ? -8.661 8.068 13.788 1.00 81.75 78 LYS A O 1
ATOM 616 N N . LEU A 1 79 ? -8.715 9.035 15.814 1.00 87.12 79 LEU A N 1
ATOM 617 C CA . LEU A 1 79 ? -7.448 8.459 16.271 1.00 87.12 79 LEU A CA 1
ATOM 618 C C . LEU A 1 79 ? -7.607 6.961 16.549 1.00 87.12 79 LEU A C 1
ATOM 620 O O . LEU A 1 79 ? -6.779 6.184 16.086 1.00 87.12 79 LEU A O 1
ATOM 624 N N . ALA A 1 80 ? -8.682 6.570 17.238 1.00 83.88 80 ALA A N 1
ATOM 625 C CA . ALA A 1 80 ? -9.010 5.165 17.471 1.00 83.88 80 ALA A CA 1
ATOM 626 C C . ALA A 1 80 ? -9.220 4.407 16.148 1.00 83.88 80 ALA A C 1
ATOM 628 O O . ALA A 1 80 ? -8.754 3.284 15.991 1.00 83.88 80 ALA A O 1
ATOM 629 N N . PHE A 1 81 ? -9.834 5.046 15.147 1.00 86.31 81 PHE A N 1
ATOM 630 C CA . PHE A 1 81 ? -10.088 4.426 13.848 1.00 86.31 81 PHE A CA 1
ATOM 631 C C . PHE A 1 81 ? -8.794 4.129 13.089 1.00 86.31 81 PHE A C 1
ATOM 633 O O . PHE A 1 81 ? -8.700 3.124 12.388 1.00 86.31 81 PHE A O 1
ATOM 640 N N . TYR A 1 82 ? -7.746 4.934 13.265 1.00 86.88 82 TYR A N 1
ATOM 641 C CA . TYR A 1 82 ? -6.435 4.587 12.718 1.00 86.88 82 TYR A CA 1
ATOM 642 C C . TYR A 1 82 ? -5.797 3.355 13.385 1.00 86.88 82 TYR A C 1
ATOM 644 O O . TYR A 1 82 ? -4.983 2.692 12.741 1.00 86.88 82 TYR A O 1
ATOM 652 N N . ASP A 1 83 ? -6.191 3.009 14.614 1.00 93.69 83 ASP A N 1
ATOM 653 C CA . ASP A 1 83 ? -5.749 1.811 15.345 1.00 93.69 83 ASP A CA 1
ATOM 654 C C . ASP A 1 83 ? -6.652 0.583 15.095 1.00 93.69 83 ASP A C 1
ATOM 656 O O . ASP A 1 83 ? -6.782 -0.318 15.923 1.00 93.69 83 ASP A O 1
ATOM 660 N N . TYR A 1 84 ? -7.280 0.530 13.918 1.00 91.00 84 TYR A N 1
ATOM 661 C CA . TYR A 1 84 ? -8.078 -0.596 13.438 1.00 91.00 84 TYR A CA 1
ATOM 662 C C . TYR A 1 84 ? -7.424 -1.250 12.213 1.00 91.00 84 TYR A C 1
ATOM 664 O O . TYR A 1 84 ? -7.145 -0.595 11.204 1.00 91.00 84 TYR A O 1
ATOM 672 N N . ILE A 1 85 ? -7.214 -2.573 12.248 1.00 95.69 85 ILE A N 1
ATOM 673 C CA . ILE A 1 85 ? -6.498 -3.302 11.187 1.00 95.69 85 ILE A CA 1
ATOM 674 C C . ILE A 1 85 ? -7.224 -3.278 9.837 1.00 95.69 85 ILE A C 1
ATOM 676 O O . ILE A 1 85 ? -6.578 -3.477 8.808 1.00 95.69 85 ILE A O 1
ATOM 680 N N . GLY A 1 86 ? -8.540 -3.038 9.807 1.00 91.69 86 GLY A N 1
ATOM 681 C CA . GLY A 1 86 ? -9.278 -2.894 8.548 1.00 91.69 86 GLY A CA 1
ATOM 682 C C . GLY A 1 86 ? -8.769 -1.724 7.707 1.00 91.69 86 GLY A C 1
ATOM 683 O O . GLY A 1 86 ? -8.797 -1.797 6.481 1.00 91.69 86 GLY A O 1
ATOM 684 N N . ASN A 1 87 ? -8.159 -0.721 8.352 1.00 91.69 87 ASN A N 1
ATOM 685 C CA . ASN A 1 87 ? -7.528 0.415 7.688 1.00 91.69 87 ASN A CA 1
ATOM 686 C C . ASN A 1 87 ? -6.101 0.143 7.189 1.00 91.69 87 ASN A C 1
ATOM 688 O O . ASN A 1 87 ? -5.529 0.959 6.463 1.00 91.69 87 ASN A O 1
ATOM 692 N N . ASN A 1 88 ? -5.512 -1.008 7.529 1.00 96.81 88 ASN A N 1
ATOM 693 C CA . ASN A 1 88 ? -4.173 -1.372 7.085 1.00 96.81 88 ASN A CA 1
ATOM 694 C C . ASN A 1 88 ? -4.187 -1.783 5.594 1.00 96.81 88 ASN A C 1
ATOM 696 O O . ASN A 1 88 ? -4.811 -2.789 5.231 1.00 96.81 88 ASN A O 1
ATOM 700 N N . PRO A 1 89 ? -3.426 -1.101 4.710 1.00 96.12 89 PRO A N 1
ATOM 701 C CA . PRO A 1 89 ? -3.438 -1.379 3.271 1.00 96.12 89 PRO A CA 1
ATOM 702 C C . PRO A 1 89 ? -2.938 -2.789 2.910 1.00 96.12 89 PRO A C 1
ATOM 704 O O . PRO A 1 89 ? -3.190 -3.263 1.801 1.00 96.12 89 PRO A O 1
ATOM 707 N N . ALA A 1 90 ? -2.267 -3.491 3.830 1.00 97.69 90 ALA A N 1
ATOM 708 C CA . ALA A 1 90 ? -1.760 -4.851 3.647 1.00 97.69 90 ALA A CA 1
ATOM 709 C C . ALA A 1 90 ? -2.789 -5.967 3.948 1.00 97.69 90 ALA A C 1
ATOM 711 O O . ALA A 1 90 ? -2.401 -7.128 4.091 1.00 97.69 90 ALA A O 1
ATOM 712 N N . LYS A 1 91 ? -4.088 -5.650 4.067 1.00 95.56 91 LYS A N 1
ATOM 713 C CA . LYS A 1 91 ? -5.159 -6.630 4.360 1.00 95.56 91 LYS A CA 1
ATOM 714 C C . LYS A 1 91 ? -6.080 -6.966 3.183 1.00 95.56 91 LYS A C 1
ATOM 716 O O . LYS A 1 91 ? -6.923 -7.857 3.310 1.00 95.56 91 LYS A O 1
ATOM 721 N N . GLY A 1 92 ? -5.903 -6.293 2.047 1.00 93.88 92 GLY A N 1
ATOM 722 C CA . GLY A 1 92 ? -6.690 -6.531 0.838 1.00 93.88 92 GLY A CA 1
ATOM 723 C C . GLY A 1 92 ? -6.357 -7.835 0.103 1.00 93.88 92 GLY A C 1
ATOM 724 O O . GLY A 1 92 ? -5.618 -8.691 0.585 1.00 93.88 92 GLY A O 1
ATOM 725 N N . GLY A 1 93 ? -6.907 -7.976 -1.103 1.00 94.88 93 GLY A N 1
ATOM 726 C CA . GLY A 1 93 ? -6.602 -9.076 -2.018 1.00 94.88 93 GLY A CA 1
ATOM 727 C C . GLY A 1 93 ? -6.780 -8.646 -3.472 1.00 94.88 93 GLY A C 1
ATOM 728 O O . GLY A 1 93 ? -7.627 -7.806 -3.758 1.00 94.88 93 GLY A O 1
ATOM 729 N N . LEU A 1 94 ? -6.002 -9.235 -4.386 1.00 96.44 94 LEU A N 1
ATOM 730 C CA . LEU A 1 94 ? -5.908 -8.799 -5.789 1.00 96.44 94 LEU A CA 1
ATOM 731 C C . LEU A 1 94 ? -7.259 -8.753 -6.521 1.00 96.44 94 LEU A C 1
ATOM 733 O O . LEU A 1 94 ? -7.508 -7.849 -7.305 1.00 96.44 94 LEU A O 1
ATOM 737 N N . PHE A 1 95 ? -8.140 -9.715 -6.252 1.00 97.12 95 PHE A N 1
ATOM 738 C CA . PHE A 1 95 ? -9.456 -9.806 -6.898 1.00 97.12 95 PHE A CA 1
ATOM 739 C C . PHE A 1 95 ? -10.594 -9.269 -6.030 1.00 97.12 95 PHE A C 1
ATOM 741 O O . PHE A 1 95 ? -11.767 -9.420 -6.364 1.00 97.12 95 PHE A O 1
ATOM 748 N N . ARG A 1 96 ? -10.265 -8.638 -4.902 1.00 93.12 96 ARG A N 1
ATOM 749 C CA . ARG A 1 96 ? -11.246 -8.013 -4.023 1.00 93.12 96 ARG A CA 1
ATOM 750 C C . ARG A 1 96 ? -11.402 -6.554 -4.441 1.00 93.12 96 ARG A C 1
ATOM 752 O O . ARG A 1 96 ? -10.749 -5.667 -3.901 1.00 93.12 96 ARG A O 1
ATOM 759 N N . ALA A 1 97 ? -12.225 -6.336 -5.460 1.00 88.38 97 ALA A N 1
ATOM 760 C CA . ALA A 1 97 ? -12.491 -5.008 -5.998 1.00 88.38 97 ALA A CA 1
ATOM 761 C C . ALA A 1 97 ? -13.407 -4.179 -5.076 1.00 88.38 97 ALA A C 1
ATOM 763 O O . ALA A 1 97 ? -14.071 -4.717 -4.181 1.00 88.38 97 ALA A O 1
ATOM 764 N N . GLY A 1 98 ? -13.462 -2.873 -5.345 1.00 86.25 98 GLY A N 1
ATOM 765 C CA . GLY A 1 98 ? -14.331 -1.916 -4.659 1.00 86.25 98 GLY A CA 1
ATOM 766 C C . GLY A 1 98 ? -13.653 -1.153 -3.519 1.00 86.25 98 GLY A C 1
ATOM 767 O O . GLY A 1 98 ? -12.459 -1.319 -3.267 1.00 86.25 98 GLY A O 1
ATOM 768 N N . SER A 1 99 ? -14.432 -0.292 -2.858 1.00 84.62 99 SER A N 1
ATOM 769 C CA . SER A 1 99 ? -14.007 0.453 -1.671 1.00 84.62 99 SER A CA 1
ATOM 770 C C . SER A 1 99 ? -13.805 -0.467 -0.467 1.00 84.62 99 SER A C 1
ATOM 772 O O . SER A 1 99 ? -14.284 -1.603 -0.451 1.00 84.62 99 SER A O 1
ATOM 774 N N . MET A 1 100 ? -13.110 0.038 0.554 1.00 84.00 100 MET A N 1
ATOM 775 C CA . MET A 1 100 ? -12.968 -0.647 1.843 1.00 84.00 100 MET A CA 1
ATOM 776 C C . MET A 1 100 ? -14.331 -0.918 2.486 1.00 84.00 100 MET A C 1
ATOM 778 O O . MET A 1 100 ? -14.561 -2.047 2.904 1.00 84.00 100 MET A O 1
ATOM 782 N N . ASP A 1 101 ? -15.268 0.024 2.369 1.00 73.00 101 ASP A N 1
ATOM 783 C CA . ASP A 1 101 ? -16.638 -0.088 2.885 1.00 73.00 101 ASP A CA 1
ATOM 784 C C . ASP A 1 101 ? -17.432 -1.273 2.302 1.00 73.00 101 ASP A C 1
ATOM 786 O O . ASP A 1 101 ? -18.280 -1.858 2.976 1.00 73.00 101 ASP A O 1
ATOM 790 N N . ASN A 1 102 ? -17.153 -1.685 1.056 1.00 80.81 102 ASN A N 1
ATOM 791 C CA . ASN A 1 102 ? -17.756 -2.895 0.469 1.00 80.81 102 ASN A CA 1
ATOM 792 C C . ASN A 1 102 ? -17.265 -4.186 1.152 1.00 80.81 102 ASN A C 1
ATOM 794 O O . ASN A 1 102 ? -17.856 -5.252 0.973 1.00 80.81 102 ASN A O 1
ATOM 798 N N . GLY A 1 103 ? -16.149 -4.106 1.875 1.00 85.75 103 GLY A N 1
ATOM 799 C CA . GLY A 1 103 ? -15.567 -5.187 2.646 1.00 85.75 103 GLY A CA 1
ATOM 800 C C . GLY A 1 103 ? -16.205 -5.298 4.021 1.00 85.75 103 GLY A C 1
ATOM 801 O O . GLY A 1 103 ? -17.134 -6.074 4.220 1.00 85.75 103 GLY A O 1
ATOM 802 N N . ASP A 1 104 ? -15.681 -4.565 4.992 1.00 83.50 104 ASP A N 1
ATOM 803 C CA . ASP A 1 104 ? -16.069 -4.666 6.401 1.00 83.50 104 ASP A CA 1
ATOM 804 C C . ASP A 1 104 ? -17.344 -3.882 6.749 1.00 83.50 104 ASP A C 1
ATOM 806 O O . ASP A 1 104 ? -18.119 -4.354 7.584 1.00 83.50 104 ASP A O 1
ATOM 810 N N . GLY A 1 105 ? -17.616 -2.776 6.057 1.00 81.44 105 GLY A N 1
ATOM 811 C CA . GLY A 1 105 ? -18.831 -1.969 6.196 1.00 81.44 105 GLY A CA 1
ATOM 812 C C . GLY A 1 105 ? -18.521 -0.481 6.319 1.00 81.44 105 GLY A C 1
ATOM 813 O O . GLY A 1 105 ? -17.364 -0.080 6.382 1.00 81.44 105 GLY A O 1
ATOM 814 N N . ILE A 1 106 ? -19.562 0.346 6.363 1.00 73.50 106 ILE A N 1
ATOM 815 C CA . ILE A 1 106 ? -19.412 1.770 6.672 1.00 73.50 106 ILE A CA 1
ATOM 816 C C . ILE A 1 106 ? -19.296 1.893 8.190 1.00 73.50 106 ILE A C 1
ATOM 818 O O . ILE A 1 106 ? -20.167 1.396 8.901 1.00 73.50 106 ILE A O 1
ATOM 822 N N . ALA A 1 107 ? -18.240 2.530 8.695 1.00 75.56 107 ALA A N 1
ATOM 823 C CA . ALA A 1 107 ? -18.154 2.846 10.118 1.00 75.56 107 ALA A CA 1
ATOM 824 C C . ALA A 1 107 ? -19.295 3.797 10.505 1.00 75.56 107 ALA A C 1
ATOM 826 O O . ALA A 1 107 ? -19.439 4.859 9.897 1.00 75.56 107 ALA A O 1
ATOM 827 N N . VAL A 1 108 ? -20.109 3.384 11.475 1.00 64.31 108 VAL A N 1
ATOM 828 C CA . VAL A 1 108 ? -21.273 4.137 11.961 1.00 64.31 108 VAL A CA 1
ATOM 829 C C . VAL A 1 108 ? -21.058 4.614 13.392 1.00 64.31 108 VAL A C 1
ATOM 831 O O . VAL A 1 108 ? -20.246 4.055 14.132 1.00 64.31 108 VAL A O 1
ATOM 834 N N . ASP A 1 109 ? -21.759 5.689 13.738 1.00 56.31 109 ASP A N 1
ATOM 835 C CA . ASP A 1 109 ? -21.890 6.196 15.098 1.00 56.31 109 ASP A CA 1
ATOM 836 C C . ASP A 1 109 ? -22.903 5.362 15.907 1.00 56.31 109 ASP A C 1
ATOM 838 O O . ASP A 1 109 ? -23.518 4.431 15.389 1.00 56.31 109 ASP A O 1
ATOM 842 N N . GLY A 1 110 ? -23.007 5.654 17.209 1.00 46.47 110 GLY A N 1
ATOM 843 C CA . GLY A 1 110 ? -23.529 4.756 18.253 1.00 46.47 110 GLY A CA 1
ATOM 844 C C . GLY A 1 110 ? -25.027 4.421 18.256 1.00 46.47 110 GLY A C 1
ATOM 845 O O . GLY A 1 110 ? -25.573 4.183 19.329 1.00 46.47 110 GLY A O 1
ATOM 846 N N . ASP A 1 111 ? -25.697 4.414 17.104 1.00 44.53 111 ASP A N 1
ATOM 847 C CA . ASP A 1 111 ? -27.108 4.028 16.966 1.00 44.53 111 ASP A CA 1
ATOM 848 C C . ASP A 1 111 ? -27.307 2.652 16.286 1.00 44.53 111 ASP A C 1
ATOM 850 O O . ASP A 1 111 ? -28.446 2.229 16.041 1.00 44.53 111 ASP A O 1
ATOM 854 N N . GLY A 1 112 ? -26.241 1.921 15.949 1.00 38.91 112 GLY A N 1
ATOM 855 C CA . GLY A 1 112 ? -26.339 0.723 15.125 1.00 38.91 112 GLY A CA 1
ATOM 856 C C . GLY A 1 112 ? -26.354 -0.620 15.889 1.00 38.91 112 GLY A C 1
ATOM 857 O O . GLY A 1 112 ? -25.713 -0.900 16.905 1.00 38.91 112 GLY A O 1
ATOM 858 N N . ILE A 1 113 ? -27.183 -1.524 15.367 1.00 32.91 113 ILE A N 1
ATOM 859 C CA . ILE A 1 113 ? -27.592 -2.761 16.033 1.00 32.91 113 ILE A CA 1
ATOM 860 C C . ILE A 1 113 ? -26.916 -3.973 15.376 1.00 32.91 113 ILE A C 1
ATOM 862 O O . ILE A 1 113 ? -27.188 -4.322 14.225 1.00 32.91 113 ILE A O 1
ATOM 866 N N . VAL A 1 114 ? -26.113 -4.715 16.150 1.00 29.88 114 VAL A N 1
ATOM 867 C CA . VAL A 1 114 ? -25.301 -5.854 15.670 1.00 29.88 114 VAL A CA 1
ATOM 868 C C . VAL A 1 114 ? -25.953 -7.231 15.905 1.00 29.88 114 VAL A C 1
ATOM 870 O O . VAL A 1 114 ? -26.358 -7.564 17.019 1.00 29.88 114 VAL A O 1
ATOM 873 N N . ARG A 1 115 ? -25.929 -8.114 14.885 1.00 26.86 115 ARG A N 1
ATOM 874 C CA . ARG A 1 115 ? -26.410 -9.517 14.937 1.00 26.86 115 ARG A CA 1
ATOM 875 C C . ARG A 1 115 ? -25.289 -10.573 14.764 1.00 26.86 115 ARG A C 1
ATOM 877 O O . ARG A 1 115 ? -24.678 -10.636 13.709 1.00 26.86 115 ARG A O 1
ATOM 884 N N . ALA A 1 116 ? -25.123 -11.399 15.812 1.00 24.25 116 ALA A N 1
ATOM 885 C CA . ALA A 1 116 ? -24.600 -12.788 15.944 1.00 24.25 116 ALA A CA 1
ATOM 886 C C . ALA A 1 116 ? -23.246 -13.260 15.331 1.00 24.25 116 ALA A C 1
ATOM 888 O O . ALA A 1 116 ? -22.886 -12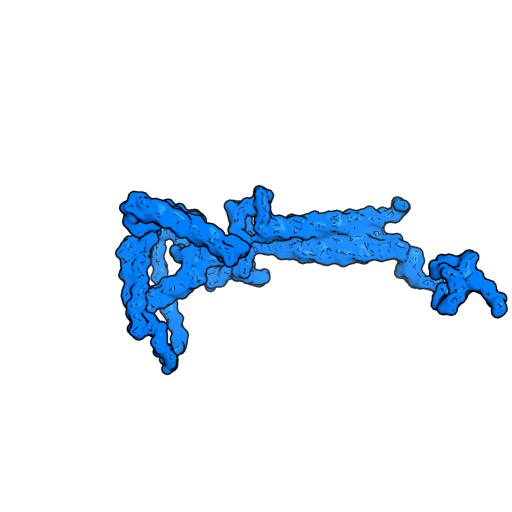.907 14.216 1.00 24.25 116 ALA A O 1
ATOM 889 N N . ASP A 1 117 ? -22.564 -14.195 16.029 1.00 25.33 117 ASP A N 1
ATOM 890 C CA . ASP A 1 117 ? -21.627 -15.187 15.453 1.00 25.33 117 ASP A CA 1
ATOM 891 C C . ASP A 1 117 ? -21.619 -16.530 16.240 1.00 25.33 117 ASP A C 1
ATOM 893 O O . ASP A 1 117 ? -22.257 -16.656 17.288 1.00 25.33 117 ASP A O 1
ATOM 897 N N . VAL A 1 118 ? -20.948 -17.555 15.688 1.00 25.97 118 VAL A N 1
ATOM 898 C CA . VAL A 1 118 ? -21.045 -18.981 16.071 1.00 25.97 118 VAL A CA 1
ATOM 899 C C . VAL A 1 118 ? -19.642 -19.622 16.198 1.00 25.97 118 VAL A C 1
ATOM 901 O O . VAL A 1 118 ? -18.723 -19.218 15.486 1.00 25.97 118 VAL A O 1
ATOM 904 N N . PRO A 1 119 ? -19.440 -20.616 17.094 1.00 26.52 119 PRO A N 1
ATOM 905 C CA . PRO A 1 119 ? -18.125 -21.043 17.576 1.00 26.52 119 PRO A CA 1
ATOM 906 C C . PRO A 1 119 ? -17.510 -22.261 16.851 1.00 26.52 119 PRO A C 1
ATOM 908 O O . PRO A 1 119 ? -18.181 -23.003 16.140 1.00 26.52 119 PRO A O 1
ATOM 911 N N . PHE A 1 120 ? -16.218 -22.500 17.123 1.00 34.03 120 PHE A N 1
ATOM 912 C CA . PHE A 1 120 ? -15.424 -23.671 16.707 1.00 34.03 120 PHE A CA 1
ATOM 913 C C . PHE A 1 120 ? -15.279 -24.723 17.842 1.00 34.03 120 PHE A C 1
ATOM 915 O O . PHE A 1 120 ? -15.461 -24.408 19.021 1.00 34.03 120 PHE A O 1
ATOM 922 N N . ARG A 1 121 ? -14.987 -25.984 17.470 1.00 35.59 121 ARG A N 1
ATOM 923 C CA . ARG A 1 121 ? -15.040 -27.236 18.274 1.00 35.59 121 ARG A CA 1
ATOM 924 C C . ARG A 1 121 ? -14.299 -27.210 19.632 1.00 35.59 121 ARG A C 1
ATOM 926 O O . ARG A 1 121 ? -13.188 -26.702 19.734 1.00 35.59 121 ARG A O 1
ATOM 933 N N . ARG A 1 122 ? -14.896 -27.866 20.648 1.00 50.91 122 ARG A N 1
ATOM 934 C CA . ARG A 1 122 ? -14.470 -27.936 22.068 1.00 50.91 122 ARG A CA 1
ATOM 935 C C . ARG A 1 122 ? -14.217 -29.380 22.558 1.00 50.91 122 ARG A C 1
ATOM 937 O O . ARG A 1 122 ? -15.060 -29.921 23.263 1.00 50.91 122 ARG A O 1
ATOM 944 N N . ALA A 1 123 ? -13.102 -30.019 22.202 1.00 36.34 123 ALA A N 1
ATOM 945 C CA . ALA A 1 123 ? -12.812 -31.368 22.723 1.00 36.34 123 ALA A CA 1
ATOM 946 C C . ALA A 1 123 ? -11.845 -31.387 23.929 1.00 36.34 123 ALA A C 1
ATOM 948 O O . ALA A 1 123 ? -12.013 -32.232 24.796 1.00 36.34 123 ALA A O 1
ATOM 949 N N . GLU A 1 124 ? -10.889 -30.449 24.052 1.00 40.19 124 GLU A N 1
ATOM 950 C CA . GLU A 1 124 ? -9.826 -30.531 25.086 1.00 40.19 124 GLU A CA 1
ATOM 951 C C . GLU A 1 124 ? -9.357 -29.161 25.638 1.00 40.19 124 GLU A C 1
ATOM 953 O O . GLU A 1 124 ? -8.186 -28.959 25.958 1.00 40.19 124 GLU A O 1
ATOM 958 N N . SER A 1 125 ? -10.246 -28.165 25.740 1.00 44.16 125 SER A N 1
ATOM 959 C CA . SER A 1 125 ? -9.843 -26.829 26.218 1.00 44.16 125 SER A CA 1
ATOM 960 C C . SER A 1 125 ? -9.614 -26.803 27.738 1.00 44.16 12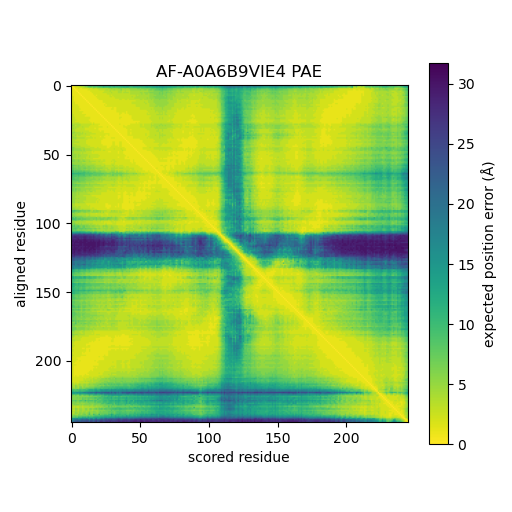5 SER A C 1
ATOM 962 O O . SER A 1 125 ? -10.515 -27.142 28.506 1.00 44.16 125 SER A O 1
ATOM 964 N N . LYS A 1 126 ? -8.412 -26.377 28.159 1.00 44.19 126 LYS A N 1
ATOM 965 C CA . LYS A 1 126 ? -8.023 -26.130 29.567 1.00 44.19 126 LYS A CA 1
ATOM 966 C C . LYS A 1 126 ? -8.054 -24.645 29.970 1.00 44.19 126 LYS A C 1
ATOM 968 O O . LYS A 1 126 ? -7.823 -24.328 31.129 1.00 44.19 126 LYS A O 1
ATOM 973 N N . TYR A 1 127 ? -8.315 -23.749 29.015 1.00 54.78 127 TYR A N 1
ATOM 974 C CA . TYR A 1 127 ? -8.268 -22.287 29.179 1.00 54.78 127 TYR A CA 1
ATOM 975 C C . TYR A 1 127 ? -9.454 -21.606 28.486 1.00 54.78 127 TYR A C 1
ATOM 977 O O . TYR A 1 127 ? -9.324 -20.539 27.887 1.00 54.78 127 TYR A O 1
ATOM 985 N N . SER A 1 128 ? -10.618 -22.256 28.481 1.00 58.53 128 SER A N 1
ATOM 986 C CA . SER A 1 128 ? -11.812 -21.642 27.897 1.00 58.53 128 SER A CA 1
ATOM 987 C C . SER A 1 128 ? -12.273 -20.443 28.736 1.00 58.53 128 SER A C 1
ATOM 989 O O . SER A 1 128 ? -12.112 -20.442 29.955 1.00 58.53 128 SER A O 1
ATOM 991 N N . VAL A 1 129 ? -12.874 -19.431 28.096 1.00 61.44 129 VAL A N 1
ATOM 992 C CA . VAL A 1 129 ? -13.465 -18.262 28.787 1.00 61.44 129 VAL A CA 1
ATOM 993 C C . VAL A 1 129 ? -14.421 -18.703 29.899 1.00 61.44 129 VAL A C 1
ATOM 995 O O . VAL A 1 129 ? -14.423 -18.108 30.968 1.00 61.44 129 VAL A O 1
ATOM 998 N N . GLU A 1 130 ? -15.168 -19.788 29.674 1.00 66.38 130 GLU A N 1
ATOM 999 C CA . GLU A 1 130 ? -16.057 -20.407 30.659 1.00 66.38 130 GLU A CA 1
ATOM 1000 C C . GLU A 1 130 ? -15.322 -20.932 31.902 1.00 66.38 130 GLU A C 1
ATOM 1002 O O . GLU A 1 130 ? -15.842 -20.819 33.005 1.00 66.38 130 GLU A O 1
ATOM 1007 N N . GLN A 1 131 ? -14.141 -21.533 31.732 1.00 56.97 131 GLN A N 1
ATOM 1008 C CA . GLN A 1 131 ? -13.359 -22.110 32.833 1.00 56.97 131 GLN A CA 1
ATOM 1009 C C . GLN A 1 131 ? -12.554 -21.055 33.595 1.00 56.97 131 GLN A C 1
ATOM 1011 O O . GLN A 1 131 ? -12.346 -21.201 34.794 1.00 56.97 131 GLN A O 1
ATOM 1016 N N . VAL A 1 132 ? -12.074 -20.023 32.896 1.00 65.06 132 VAL A N 1
ATOM 1017 C CA . VAL A 1 132 ? -11.233 -18.964 33.475 1.00 65.06 132 VAL A CA 1
ATOM 1018 C C . VAL A 1 132 ? -12.080 -17.832 34.071 1.00 65.06 132 VAL A C 1
ATOM 1020 O O . VAL A 1 132 ? -11.616 -17.143 34.972 1.00 65.06 132 VAL A O 1
ATOM 1023 N N . GLY A 1 133 ? -13.323 -17.653 33.610 1.00 75.62 133 GLY A N 1
ATOM 1024 C CA . GLY A 1 133 ? -14.218 -16.600 34.096 1.00 75.62 133 GLY A CA 1
ATOM 1025 C C . GLY A 1 133 ? -13.834 -15.207 33.595 1.00 75.62 133 GLY A C 1
ATOM 1026 O O . GLY A 1 133 ? -13.907 -14.242 34.349 1.00 75.62 133 GLY A O 1
ATOM 1027 N N . VAL A 1 134 ? -13.385 -15.098 32.339 1.00 68.94 134 VAL A N 1
ATOM 1028 C CA . VAL A 1 134 ? -12.990 -13.807 31.748 1.00 68.94 134 VAL A CA 1
ATOM 1029 C C . VAL A 1 134 ? -14.223 -12.925 31.543 1.00 68.94 134 VAL A C 1
ATOM 1031 O O . VAL A 1 134 ? -15.216 -13.379 30.974 1.00 68.94 134 VAL A O 1
ATOM 1034 N N . THR A 1 135 ? -14.130 -11.663 31.953 1.00 76.25 135 THR A N 1
ATOM 1035 C CA . THR A 1 135 ? -15.122 -10.609 31.705 1.00 76.25 135 THR A CA 1
ATOM 1036 C C . THR A 1 135 ? -14.546 -9.542 30.773 1.00 76.25 135 THR A C 1
ATOM 1038 O O . THR A 1 135 ? -13.339 -9.490 30.535 1.00 76.25 135 THR A O 1
ATOM 1041 N N . VAL A 1 136 ? -15.411 -8.697 30.217 1.00 79.88 136 VAL A N 1
ATOM 1042 C CA . VAL A 1 136 ? -15.020 -7.505 29.456 1.00 79.88 136 VAL A CA 1
ATOM 1043 C C . VAL A 1 136 ? -15.751 -6.294 30.019 1.00 79.88 136 VAL A C 1
ATOM 1045 O O . VAL A 1 136 ? -16.929 -6.391 30.357 1.00 79.88 136 VAL A O 1
ATOM 1048 N N . GLU A 1 137 ? -15.054 -5.170 30.116 1.00 84.81 137 GLU A N 1
ATOM 1049 C CA . GLU A 1 137 ? -15.592 -3.873 30.521 1.00 84.81 137 GLU A CA 1
ATOM 1050 C C . GLU A 1 137 ? -15.107 -2.824 29.521 1.00 84.81 137 GLU A C 1
ATOM 1052 O O . GLU A 1 137 ? -13.950 -2.857 29.094 1.00 84.81 137 GLU A O 1
ATOM 1057 N N . PHE A 1 138 ? -16.008 -1.938 29.110 1.00 86.44 138 PHE A N 1
ATOM 1058 C CA . PHE A 1 138 ? -15.749 -0.920 28.098 1.00 86.44 138 PHE A CA 1
ATOM 1059 C C . PHE A 1 138 ? -15.609 0.464 28.730 1.00 86.44 138 PHE A C 1
ATOM 1061 O O . PHE A 1 138 ? -16.359 0.829 29.635 1.00 86.44 138 PHE A O 1
ATOM 1068 N N . TYR A 1 139 ? -14.687 1.264 28.198 1.00 85.31 139 TYR A N 1
ATOM 1069 C CA . TYR A 1 139 ? -14.484 2.655 28.588 1.00 85.31 139 TYR A CA 1
ATOM 1070 C C . TYR A 1 139 ? -14.448 3.534 27.338 1.00 85.31 139 TYR A C 1
ATOM 1072 O O . TYR A 1 139 ? -13.718 3.235 26.397 1.00 85.31 139 TYR A O 1
ATOM 1080 N N . GLY A 1 140 ? -15.218 4.623 27.346 1.00 84.44 140 GLY A N 1
ATOM 1081 C CA . GLY A 1 140 ? -15.413 5.477 26.170 1.00 84.44 140 GLY A CA 1
ATOM 1082 C C . GLY A 1 140 ? -16.328 4.861 25.102 1.00 84.44 140 GLY A C 1
ATOM 1083 O O . GLY A 1 140 ? -16.719 3.695 25.183 1.00 84.44 140 GLY A O 1
ATOM 1084 N N . GLY A 1 141 ? -16.698 5.677 24.112 1.00 85.12 141 GLY A N 1
ATOM 1085 C CA . GLY A 1 141 ? -17.606 5.285 23.030 1.00 85.12 141 GLY A CA 1
ATOM 1086 C C . GLY A 1 141 ? -19.023 4.931 23.499 1.00 85.12 141 GLY A C 1
ATOM 1087 O O . GLY A 1 141 ? -19.441 5.274 24.605 1.00 85.12 141 GLY A O 1
ATOM 1088 N N . GLU A 1 142 ? -19.760 4.226 22.642 1.00 85.56 142 GLU A N 1
ATOM 1089 C CA . GLU A 1 142 ? -21.164 3.847 22.864 1.00 85.56 142 GLU A CA 1
ATOM 1090 C C . GLU A 1 142 ? -21.355 2.915 24.074 1.00 85.56 142 GLU A C 1
ATOM 1092 O O . GLU A 1 142 ? -22.302 3.057 24.842 1.00 85.56 142 GLU A O 1
ATOM 1097 N N . LEU A 1 143 ? -20.428 1.976 24.287 1.00 86.81 143 LEU A N 1
ATOM 1098 C CA . LEU A 1 143 ? -20.528 0.956 25.338 1.00 86.81 143 LEU A CA 1
ATOM 1099 C C . LEU A 1 143 ? -19.901 1.388 26.673 1.00 86.81 143 LEU A C 1
ATOM 1101 O O . LEU A 1 143 ? -19.636 0.544 27.524 1.00 86.81 143 LEU A O 1
ATOM 1105 N N . ASN A 1 144 ? -19.640 2.679 26.879 1.00 87.94 144 ASN A N 1
ATOM 1106 C CA . ASN A 1 144 ? -18.946 3.176 28.064 1.00 87.94 144 ASN A CA 1
ATOM 1107 C C . ASN A 1 144 ? -19.610 2.724 29.383 1.00 87.94 144 ASN A C 1
ATOM 1109 O O . ASN A 1 144 ? -20.798 2.952 29.610 1.00 87.94 144 ASN A O 1
ATOM 1113 N N . GLY A 1 145 ? -18.829 2.105 30.272 1.00 86.44 145 GLY A N 1
ATOM 1114 C CA . GLY A 1 145 ? -19.291 1.604 31.569 1.00 86.44 145 GLY A CA 1
ATOM 1115 C C . GLY A 1 145 ? -20.111 0.311 31.499 1.00 86.44 145 GLY A C 1
ATOM 1116 O O . GLY A 1 145 ? -20.592 -0.164 32.528 1.00 86.44 145 GLY A O 1
ATOM 1117 N N . VAL A 1 146 ? -20.275 -0.282 30.312 1.00 90.75 146 VAL A N 1
ATOM 1118 C CA . VAL A 1 146 ? -20.939 -1.577 30.145 1.00 90.75 146 VAL A CA 1
ATOM 1119 C C . VAL A 1 146 ? -19.937 -2.701 30.388 1.00 90.75 146 VAL A C 1
ATOM 1121 O O . VAL A 1 146 ? -18.818 -2.686 29.870 1.00 90.75 146 VAL A O 1
ATOM 1124 N N . SER A 1 147 ? -20.362 -3.714 31.142 1.00 88.38 147 SER A N 1
ATOM 1125 C CA . SER A 1 147 ? -19.595 -4.938 31.358 1.00 88.38 147 SER A CA 1
ATOM 1126 C C . SER A 1 147 ? -20.384 -6.175 30.940 1.00 88.38 147 SER A C 1
ATOM 1128 O O . SER A 1 147 ? -21.600 -6.255 31.119 1.00 88.38 147 SER A O 1
ATOM 1130 N N . TYR A 1 148 ? -19.674 -7.156 30.386 1.00 86.19 148 TYR A N 1
ATOM 1131 C CA . TYR A 1 148 ? -20.219 -8.463 30.041 1.00 86.19 148 TYR A CA 1
ATOM 1132 C C . TYR A 1 148 ? -19.393 -9.563 30.697 1.00 86.19 148 TYR A C 1
ATOM 1134 O O . TYR A 1 148 ? -18.160 -9.544 30.692 1.00 86.19 148 TYR A O 1
ATOM 1142 N N . SER A 1 149 ? -20.092 -10.557 31.230 1.00 85.31 149 SER A N 1
ATOM 1143 C CA . SER A 1 149 ? -19.508 -11.769 31.807 1.00 85.31 149 SER A CA 1
ATOM 1144 C C . SER A 1 149 ? -19.954 -13.033 31.080 1.00 85.31 149 SER A C 1
ATOM 1146 O O . SER A 1 149 ? -19.407 -14.110 31.322 1.00 85.31 149 SER A O 1
ATOM 1148 N N . ASP A 1 150 ? -20.928 -12.930 30.169 1.00 89.75 150 ASP A N 1
ATOM 1149 C CA . ASP A 1 150 ? -21.390 -14.084 29.424 1.00 89.75 150 ASP A CA 1
ATOM 1150 C C . ASP A 1 150 ? -20.310 -14.527 28.410 1.00 89.75 150 ASP A C 1
ATOM 1152 O O . ASP A 1 150 ? -19.822 -13.732 27.596 1.00 89.75 150 ASP A O 1
ATOM 1156 N N . PRO A 1 151 ? -19.912 -15.812 28.419 1.00 81.19 151 PRO A N 1
ATOM 1157 C CA . PRO A 1 151 ? -18.794 -16.284 27.608 1.00 81.19 151 PRO A CA 1
ATOM 1158 C C . PRO A 1 151 ? -18.971 -16.089 26.099 1.00 81.19 151 PRO A C 1
ATOM 1160 O O . PRO A 1 151 ? -17.980 -16.035 25.371 1.00 81.19 151 PRO A O 1
ATOM 1163 N N . ALA A 1 152 ? -20.207 -16.016 25.600 1.00 86.12 152 ALA A N 1
ATOM 1164 C CA . ALA A 1 152 ? -20.475 -15.809 24.182 1.00 86.12 152 ALA A CA 1
ATOM 1165 C C . ALA A 1 152 ? -20.100 -14.383 23.753 1.00 86.12 152 ALA A C 1
ATOM 1167 O O . ALA A 1 152 ? -19.318 -14.212 22.812 1.00 86.12 152 ALA A O 1
ATOM 1168 N N . THR A 1 153 ? -20.586 -13.376 24.479 1.00 84.06 153 THR A N 1
ATOM 1169 C CA . THR A 1 153 ? -20.325 -11.959 24.205 1.00 84.06 153 THR A CA 1
ATOM 1170 C C . THR A 1 153 ? -18.871 -11.597 24.472 1.00 84.06 153 THR A C 1
ATOM 1172 O O . THR A 1 153 ? -18.241 -10.959 23.628 1.00 84.06 153 THR A O 1
ATOM 1175 N N . VAL A 1 154 ? -18.281 -12.101 25.561 1.00 77.88 154 VAL A N 1
ATOM 1176 C CA . VAL A 1 154 ? -16.849 -11.912 25.849 1.00 77.88 154 VAL A CA 1
ATOM 1177 C C . VAL A 1 154 ? -15.993 -12.433 24.692 1.00 77.88 154 VAL A C 1
ATOM 1179 O O . VAL A 1 154 ? -15.115 -11.731 24.196 1.00 77.88 154 VAL A O 1
ATOM 1182 N N . LYS A 1 155 ? -16.280 -13.638 24.179 1.00 80.06 155 LYS A N 1
ATOM 1183 C CA . LYS A 1 155 ? -15.553 -14.196 23.027 1.00 80.06 155 LYS A CA 1
ATOM 1184 C C . LYS A 1 155 ? -15.767 -13.399 21.743 1.00 80.06 155 LYS A C 1
ATOM 1186 O O . LYS A 1 155 ? -14.828 -13.287 20.955 1.00 80.06 155 LYS A O 1
ATOM 1191 N N . LYS A 1 156 ? -16.981 -12.888 21.512 1.00 86.06 156 LYS A N 1
ATOM 1192 C CA . LYS A 1 156 ? -17.298 -12.027 20.364 1.00 86.06 156 LYS A CA 1
ATOM 1193 C C . LYS A 1 156 ? -16.407 -10.789 20.384 1.00 86.06 156 LYS A C 1
ATOM 1195 O O . LYS A 1 156 ? -15.706 -10.542 19.408 1.00 86.06 156 LYS A O 1
ATOM 1200 N N . TYR A 1 157 ? -16.374 -10.053 21.492 1.00 82.50 157 TYR A N 1
ATOM 1201 C CA . TYR A 1 157 ? -15.551 -8.848 21.595 1.00 82.50 157 TYR A CA 1
ATOM 1202 C C . TYR A 1 157 ? -14.052 -9.152 21.634 1.00 82.50 157 TYR A C 1
ATOM 1204 O O . TYR A 1 157 ? -13.294 -8.439 20.988 1.00 82.50 157 TYR A O 1
ATOM 1212 N N . ALA A 1 158 ? -13.621 -10.259 22.246 1.00 72.81 158 ALA A N 1
ATOM 1213 C CA . ALA A 1 158 ? -12.223 -10.691 22.197 1.00 72.81 158 ALA A CA 1
ATOM 1214 C C . ALA A 1 158 ? -11.739 -10.974 20.759 1.00 72.81 158 ALA A C 1
ATOM 1216 O O . ALA A 1 158 ? -10.634 -10.580 20.392 1.00 72.81 158 ALA A O 1
ATOM 1217 N N . ARG A 1 159 ? -12.570 -11.605 19.911 1.00 82.56 159 ARG A N 1
ATOM 1218 C CA . ARG A 1 159 ? -12.253 -11.795 18.480 1.00 82.56 159 ARG A CA 1
ATOM 1219 C C . ARG A 1 159 ? -12.123 -10.470 17.738 1.00 82.56 159 ARG A C 1
ATOM 1221 O O . ARG A 1 159 ? -11.264 -10.345 16.873 1.00 82.56 159 ARG A O 1
ATOM 1228 N N . ARG A 1 160 ? -12.975 -9.493 18.058 1.00 85.06 160 ARG A N 1
ATOM 1229 C CA . ARG A 1 160 ? -12.919 -8.160 17.443 1.00 85.06 160 ARG A CA 1
ATOM 1230 C C . ARG A 1 160 ? -11.696 -7.374 17.909 1.00 85.06 160 ARG A C 1
ATOM 1232 O O . ARG A 1 160 ? -11.026 -6.799 17.067 1.00 85.06 160 ARG A O 1
ATOM 1239 N N . ALA A 1 161 ? -11.354 -7.445 19.193 1.00 77.50 161 ALA A N 1
ATOM 1240 C CA . ALA A 1 161 ? -10.175 -6.797 19.768 1.00 77.50 161 ALA A CA 1
ATOM 1241 C C . ALA A 1 161 ? -8.851 -7.318 19.179 1.00 77.50 161 ALA A C 1
ATOM 1243 O O . ALA A 1 161 ? -7.858 -6.600 19.142 1.00 77.50 161 ALA A O 1
ATOM 1244 N N . GLN A 1 162 ? -8.824 -8.547 18.641 1.00 78.75 162 GLN A N 1
ATOM 1245 C CA . GLN A 1 162 ? -7.668 -9.047 17.881 1.00 78.75 162 GLN A CA 1
ATOM 1246 C C . GLN A 1 162 ? -7.358 -8.183 16.639 1.00 78.75 162 GLN A C 1
ATOM 1248 O O . GLN A 1 162 ? -6.249 -8.227 16.108 1.00 78.75 162 GLN A O 1
ATOM 1253 N N . LEU A 1 163 ? -8.342 -7.421 16.158 1.00 89.50 163 LEU A N 1
ATOM 1254 C CA . LEU A 1 163 ? -8.253 -6.554 14.988 1.00 89.50 163 LEU A CA 1
ATOM 1255 C C . LEU A 1 163 ? -7.943 -5.089 15.349 1.00 89.50 163 LEU A C 1
ATOM 1257 O O . LEU A 1 163 ? -7.923 -4.256 14.445 1.00 89.50 163 LEU A O 1
ATOM 1261 N N . GLY A 1 164 ? -7.676 -4.785 16.624 1.00 90.38 164 GLY A N 1
ATOM 1262 C CA . GLY A 1 164 ? -7.464 -3.428 17.133 1.00 90.38 164 GLY A CA 1
ATOM 1263 C C . GLY A 1 164 ? -8.722 -2.853 17.782 1.00 90.38 164 GLY A C 1
ATOM 1264 O O . GLY A 1 164 ? -9.523 -3.599 18.354 1.00 90.38 164 GLY A O 1
ATOM 1265 N N . GLU A 1 165 ? -8.890 -1.536 17.677 1.00 88.38 165 GLU A N 1
ATOM 1266 C CA . GLU A 1 165 ? -10.070 -0.831 18.186 1.00 88.38 165 GLU A CA 1
ATOM 1267 C C . GLU A 1 165 ? -11.368 -1.312 17.518 1.00 88.38 165 GLU A C 1
ATOM 1269 O O . GLU A 1 165 ? -11.399 -1.743 16.358 1.00 88.38 165 GLU A O 1
ATOM 1274 N N . ILE A 1 166 ? -12.463 -1.278 18.280 1.00 87.81 166 ILE A N 1
ATOM 1275 C CA . ILE A 1 166 ? -13.735 -1.890 17.887 1.00 87.81 166 ILE A CA 1
ATOM 1276 C C . ILE A 1 166 ? -14.704 -0.808 17.419 1.00 87.81 166 ILE A C 1
ATOM 1278 O O . ILE A 1 166 ? -15.123 0.034 18.201 1.00 87.81 166 ILE A O 1
ATOM 1282 N N . PHE A 1 167 ? -15.134 -0.911 16.163 1.00 82.88 167 PHE A N 1
ATOM 1283 C CA . PHE A 1 167 ? -16.107 -0.004 15.550 1.00 82.88 167 PHE A CA 1
ATOM 1284 C C . PHE A 1 167 ? -17.392 -0.717 15.217 1.00 82.88 167 PHE A C 1
ATOM 1286 O O . PHE A 1 167 ? -17.373 -1.896 14.876 1.00 82.88 167 PHE A O 1
ATOM 1293 N N . GLU A 1 168 ? -18.513 -0.027 15.260 1.00 86.00 168 GLU A N 1
ATOM 1294 C CA . GLU A 1 168 ? -19.723 -0.560 14.672 1.00 86.00 168 GLU A CA 1
ATOM 1295 C C . GLU A 1 168 ? -19.756 -0.297 13.161 1.00 86.00 168 GLU A C 1
ATOM 1297 O O . GLU A 1 168 ? -19.252 0.721 12.691 1.00 86.00 168 GLU A O 1
ATOM 1302 N N . LEU A 1 169 ? -20.256 -1.264 12.386 1.00 83.56 169 LEU A N 1
ATOM 1303 C CA . LEU A 1 169 ? -20.155 -1.248 10.928 1.00 83.56 169 LEU A CA 1
ATOM 1304 C C . LEU A 1 169 ? -21.517 -1.548 10.297 1.00 83.56 169 LEU A C 1
ATOM 1306 O O . LEU A 1 169 ? -22.025 -2.670 10.415 1.00 83.56 169 LEU A O 1
ATOM 1310 N N . ASP A 1 170 ? -22.061 -0.584 9.556 1.00 82.38 170 ASP A N 1
ATOM 1311 C CA . ASP A 1 170 ? -23.214 -0.804 8.692 1.00 82.38 170 ASP A CA 1
ATOM 1312 C C . ASP A 1 170 ? -22.787 -1.567 7.436 1.00 82.38 170 ASP A C 1
ATOM 1314 O O . ASP A 1 170 ? -22.099 -1.069 6.541 1.00 82.38 170 ASP A O 1
ATOM 1318 N N . ARG A 1 171 ? -23.238 -2.818 7.373 1.00 85.50 171 ARG A N 1
ATOM 1319 C CA . ARG A 1 171 ? -23.032 -3.716 6.233 1.00 85.50 171 ARG A CA 1
ATOM 1320 C C . ARG A 1 171 ? -24.246 -3.800 5.318 1.00 85.50 171 ARG A C 1
ATOM 1322 O O . ARG A 1 171 ? -24.149 -4.380 4.237 1.00 85.50 171 ARG A O 1
ATOM 1329 N N . ALA A 1 172 ? -25.399 -3.287 5.741 1.00 88.50 172 ALA A N 1
ATOM 1330 C CA . ALA A 1 172 ? -26.643 -3.401 4.997 1.00 88.50 172 ALA A CA 1
ATOM 1331 C C . ALA A 1 172 ? -26.653 -2.454 3.794 1.00 88.50 172 ALA A C 1
ATOM 1333 O O . ALA A 1 172 ? -27.024 -2.885 2.699 1.00 88.50 172 ALA A O 1
ATOM 1334 N N . THR A 1 173 ? -26.181 -1.214 3.971 1.00 78.44 173 THR A N 1
ATOM 1335 C CA . THR A 1 173 ? -26.201 -0.180 2.921 1.00 78.44 173 THR A CA 1
ATOM 1336 C C . THR A 1 173 ? -25.479 -0.616 1.646 1.00 78.44 173 THR A C 1
ATOM 1338 O O . THR A 1 173 ? -26.028 -0.487 0.551 1.00 78.44 173 THR A O 1
ATOM 1341 N N . LEU A 1 174 ? -24.281 -1.198 1.770 1.00 77.88 174 LEU A N 1
ATOM 1342 C CA . LEU A 1 174 ? -23.472 -1.638 0.623 1.00 77.88 174 LEU A CA 1
ATOM 1343 C C . LEU A 1 174 ? -23.505 -3.152 0.381 1.00 77.88 174 LEU A C 1
ATOM 1345 O O . LEU A 1 174 ? -22.853 -3.639 -0.541 1.00 77.88 174 LEU A O 1
ATOM 1349 N N . LYS A 1 175 ? -24.275 -3.907 1.177 1.00 93.25 175 LYS A N 1
ATOM 1350 C CA . LYS A 1 175 ? -24.255 -5.383 1.193 1.00 93.25 175 LYS A CA 1
ATOM 1351 C C . LYS A 1 175 ? -22.834 -5.925 1.400 1.00 93.25 175 LYS A C 1
ATOM 1353 O O . LYS A 1 175 ? -22.412 -6.858 0.714 1.00 93.25 175 LYS A O 1
ATOM 1358 N N . SER A 1 176 ? -22.104 -5.319 2.336 1.00 84.88 176 SER A N 1
ATOM 1359 C CA . SER A 1 176 ? -20.677 -5.556 2.548 1.00 84.88 176 SER A CA 1
ATOM 1360 C C . SER A 1 176 ? -20.396 -7.008 2.932 1.00 84.88 176 SER A C 1
ATOM 1362 O O . SER A 1 176 ? -21.045 -7.586 3.814 1.00 84.88 176 SER A O 1
ATOM 1364 N N . ASP A 1 177 ? -19.409 -7.619 2.282 1.00 92.50 177 ASP A N 1
ATOM 1365 C CA . ASP A 1 177 ? -19.191 -9.071 2.322 1.00 92.50 177 ASP A CA 1
ATOM 1366 C C . ASP A 1 177 ? -18.443 -9.573 3.572 1.00 92.50 177 ASP A C 1
ATOM 1368 O O . ASP A 1 177 ? -18.423 -10.772 3.851 1.00 92.50 177 ASP A O 1
ATOM 1372 N N . GLY A 1 178 ? -17.920 -8.661 4.390 1.00 91.75 178 GLY 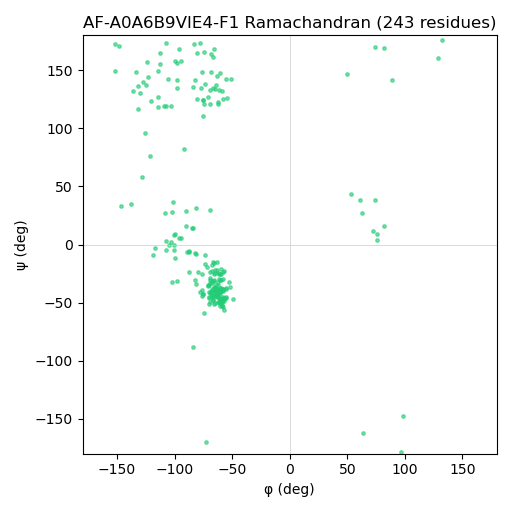A N 1
ATOM 1373 C CA . GLY A 1 178 ? -17.167 -8.938 5.611 1.00 91.75 178 GLY A CA 1
ATOM 1374 C C . GLY A 1 178 ? -15.694 -9.263 5.361 1.00 91.75 178 GLY A C 1
ATOM 1375 O O . GLY A 1 178 ? -15.041 -9.826 6.240 1.00 91.75 178 GLY A O 1
ATOM 1376 N N . VAL A 1 179 ? -15.163 -8.960 4.170 1.00 94.56 179 VAL A N 1
ATOM 1377 C CA . VAL A 1 179 ? -13.790 -9.289 3.780 1.00 94.56 179 VAL A CA 1
ATOM 1378 C C . VAL A 1 179 ? -13.006 -8.025 3.426 1.00 94.56 179 VAL A C 1
ATOM 1380 O O . VAL A 1 179 ? -13.348 -7.297 2.499 1.00 94.56 179 VAL A O 1
ATOM 1383 N N . PHE A 1 180 ? -11.878 -7.799 4.101 1.00 94.81 180 PHE A N 1
ATOM 1384 C CA . PHE A 1 180 ? -11.066 -6.595 3.899 1.00 94.81 180 PHE A CA 1
ATOM 1385 C C . PHE A 1 180 ? -10.630 -6.360 2.444 1.00 94.81 180 PHE A C 1
ATOM 1387 O O . PHE A 1 180 ? -10.253 -7.294 1.715 1.00 94.81 180 PHE A O 1
ATOM 1394 N N . ARG A 1 181 ? -10.622 -5.076 2.064 1.00 89.31 181 ARG A N 1
ATOM 1395 C CA . ARG A 1 181 ? -10.031 -4.535 0.830 1.00 89.31 181 ARG A CA 1
ATOM 1396 C C . ARG A 1 181 ? -8.747 -3.759 1.140 1.00 89.31 181 ARG A C 1
ATOM 1398 O O . ARG A 1 181 ? -8.376 -3.597 2.295 1.00 89.31 181 ARG A O 1
ATOM 1405 N N . SER A 1 182 ? -8.037 -3.336 0.096 1.00 92.50 182 SER A N 1
ATOM 1406 C CA . SER A 1 182 ? -6.888 -2.431 0.230 1.00 92.50 182 SER A CA 1
ATOM 1407 C C . SER A 1 182 ? -7.316 -0.989 -0.044 1.00 92.50 182 SER A C 1
ATOM 1409 O O . SER A 1 182 ? -8.300 -0.758 -0.747 1.00 92.50 182 SER A O 1
ATOM 1411 N N . SER A 1 183 ? -6.562 -0.028 0.486 1.00 92.12 183 SER A N 1
ATOM 1412 C CA . SER A 1 183 ? -6.789 1.399 0.263 1.00 92.12 183 SER A CA 1
ATOM 1413 C C . SER A 1 183 ? -6.161 1.876 -1.061 1.00 92.12 183 SER A C 1
ATOM 1415 O O . SER A 1 183 ? -5.383 1.140 -1.686 1.00 92.12 183 SER A O 1
ATOM 1417 N N . PRO A 1 184 ? -6.416 3.129 -1.489 1.00 93.88 184 PRO A N 1
ATOM 1418 C CA . PRO A 1 184 ? -5.716 3.731 -2.623 1.00 93.88 184 PRO A CA 1
ATOM 1419 C C . PRO A 1 184 ? -4.186 3.669 -2.503 1.00 93.88 184 PRO A C 1
ATOM 1421 O O . PRO A 1 184 ? -3.516 3.497 -3.519 1.00 93.88 184 PRO A O 1
ATOM 1424 N N . ARG A 1 185 ? -3.627 3.726 -1.281 1.00 97.31 185 ARG A N 1
ATOM 1425 C CA . ARG A 1 185 ? -2.186 3.544 -1.033 1.00 97.31 185 ARG A CA 1
ATOM 1426 C C . ARG A 1 185 ? -1.688 2.203 -1.569 1.00 97.31 185 ARG A C 1
ATOM 1428 O O . ARG A 1 185 ? -0.696 2.163 -2.292 1.00 97.31 185 ARG A O 1
ATOM 1435 N N . GLY A 1 186 ? -2.387 1.113 -1.248 1.00 94.38 186 GLY A N 1
ATOM 1436 C CA . GLY A 1 186 ? -2.005 -0.228 -1.692 1.00 94.38 186 GLY A CA 1
ATOM 1437 C C . GLY A 1 186 ? -2.142 -0.409 -3.203 1.00 94.38 186 GLY A C 1
ATOM 1438 O O . GLY A 1 186 ? -1.214 -0.898 -3.850 1.00 94.38 186 GLY A O 1
ATOM 1439 N N . TRP A 1 187 ? -3.253 0.052 -3.785 1.00 97.00 187 TRP A N 1
ATOM 1440 C CA . TRP A 1 187 ? -3.477 -0.022 -5.233 1.00 97.00 187 TRP A CA 1
ATOM 1441 C C . TRP A 1 187 ? -2.469 0.805 -6.036 1.00 97.00 187 TRP A C 1
ATOM 1443 O O . TRP A 1 187 ? -1.933 0.318 -7.035 1.00 97.00 187 TRP A O 1
ATOM 1453 N N . PHE A 1 188 ? -2.160 2.025 -5.585 1.00 98.00 188 PHE A N 1
ATOM 1454 C CA . PHE A 1 188 ? -1.170 2.889 -6.223 1.00 98.00 188 PHE A CA 1
ATOM 1455 C C . PHE A 1 188 ? 0.215 2.240 -6.220 1.00 98.00 188 PHE A C 1
ATOM 1457 O O . PHE A 1 188 ? 0.855 2.162 -7.272 1.00 98.00 188 PHE A O 1
ATOM 1464 N N . THR A 1 189 ? 0.664 1.749 -5.059 1.00 98.62 189 THR A N 1
ATOM 1465 C CA . THR A 1 189 ? 1.960 1.074 -4.923 1.00 98.62 189 THR A CA 1
ATOM 1466 C C . THR A 1 189 ? 2.038 -0.153 -5.830 1.00 98.62 189 THR A C 1
ATOM 1468 O O . THR A 1 189 ? 3.021 -0.298 -6.555 1.00 98.62 189 THR A O 1
ATOM 1471 N N . PHE A 1 190 ? 1.007 -1.005 -5.844 1.00 98.56 190 PHE A N 1
ATOM 1472 C CA . PHE A 1 190 ? 0.975 -2.204 -6.686 1.00 98.56 190 PHE A CA 1
ATOM 1473 C C . PHE A 1 190 ? 1.097 -1.872 -8.180 1.00 98.56 190 PHE A C 1
ATOM 1475 O O . PHE A 1 190 ? 1.932 -2.457 -8.876 1.00 98.56 190 PHE A O 1
ATOM 1482 N N . GLY A 1 191 ? 0.303 -0.913 -8.667 1.00 98.38 191 GLY A N 1
ATOM 1483 C CA . GLY A 1 191 ? 0.324 -0.509 -10.073 1.00 98.38 191 GLY A CA 1
ATOM 1484 C C . GLY A 1 191 ? 1.688 0.035 -10.498 1.00 98.38 191 GLY A C 1
ATOM 1485 O O . GLY A 1 191 ? 2.270 -0.444 -11.470 1.00 98.38 191 GLY A O 1
ATOM 1486 N N . HIS A 1 192 ? 2.242 0.985 -9.739 1.00 98.81 192 HIS A N 1
ATOM 1487 C CA . HIS A 1 192 ? 3.516 1.620 -10.089 1.00 98.81 192 HIS A CA 1
ATOM 1488 C C . HIS A 1 192 ? 4.703 0.662 -9.982 1.00 98.81 192 HIS A C 1
ATOM 1490 O O . HIS A 1 192 ? 5.556 0.673 -10.865 1.00 98.81 192 HIS A O 1
ATOM 1496 N N . ALA A 1 193 ? 4.744 -0.204 -8.965 1.00 98.75 193 ALA A N 1
ATOM 1497 C CA . ALA A 1 193 ? 5.795 -1.214 -8.852 1.00 98.75 193 ALA A CA 1
ATOM 1498 C C . ALA A 1 193 ? 5.757 -2.211 -10.025 1.00 98.75 193 ALA A C 1
ATOM 1500 O O . ALA A 1 193 ? 6.800 -2.554 -10.583 1.00 98.75 193 ALA A O 1
ATOM 1501 N N . SER A 1 194 ? 4.557 -2.630 -10.441 1.00 98.69 194 SER A N 1
ATOM 1502 C CA . SER A 1 194 ? 4.379 -3.546 -11.574 1.00 98.69 194 SER A CA 1
ATOM 1503 C C . SER A 1 194 ? 4.796 -2.900 -12.898 1.00 98.69 194 SER A C 1
ATOM 1505 O O . SER A 1 194 ? 5.572 -3.483 -13.656 1.00 98.69 194 SER A O 1
ATOM 1507 N N . PHE A 1 195 ? 4.341 -1.671 -13.172 1.00 98.69 195 PHE A N 1
ATOM 1508 C CA . PHE A 1 195 ? 4.715 -0.955 -14.394 1.00 98.69 195 PHE A CA 1
ATOM 1509 C C . PHE A 1 195 ? 6.200 -0.596 -14.438 1.00 98.69 195 PHE A C 1
ATOM 1511 O O . PHE A 1 195 ? 6.808 -0.702 -15.500 1.00 98.69 195 PHE A O 1
ATOM 1518 N N . ALA A 1 196 ? 6.807 -0.238 -13.303 1.00 98.69 196 ALA A N 1
ATOM 1519 C CA . ALA A 1 196 ? 8.245 -0.008 -13.218 1.00 98.69 196 ALA A CA 1
ATOM 1520 C C . ALA A 1 196 ? 9.039 -1.251 -13.650 1.00 98.69 196 ALA A C 1
ATOM 1522 O O . ALA A 1 196 ? 9.966 -1.152 -14.454 1.00 98.69 196 ALA A O 1
ATOM 1523 N N . LEU A 1 197 ? 8.638 -2.437 -13.183 1.00 98.62 197 LEU A N 1
ATOM 1524 C CA . LEU A 1 197 ? 9.296 -3.688 -13.556 1.00 98.62 197 LEU A CA 1
ATOM 1525 C C . LEU A 1 197 ? 9.120 -4.025 -15.049 1.00 98.62 197 LEU A C 1
ATOM 1527 O O . LEU A 1 197 ? 10.065 -4.479 -15.694 1.00 98.62 197 LEU A O 1
ATOM 1531 N N . LEU A 1 198 ? 7.945 -3.757 -15.626 1.00 98.75 198 LEU A N 1
ATOM 1532 C CA . LEU A 1 198 ? 7.717 -3.921 -17.068 1.00 98.75 198 LEU A CA 1
ATOM 1533 C C . LEU A 1 198 ? 8.552 -2.934 -17.898 1.00 98.75 198 LEU A C 1
ATOM 1535 O O . LEU A 1 198 ? 9.149 -3.313 -18.906 1.00 98.75 198 LEU A O 1
ATOM 1539 N N . PHE A 1 199 ? 8.645 -1.676 -17.469 1.00 98.62 199 PHE A N 1
ATOM 1540 C CA . PHE A 1 199 ? 9.469 -0.672 -18.137 1.00 98.62 199 PHE A CA 1
ATOM 1541 C C . PHE A 1 199 ? 10.963 -0.955 -18.022 1.00 98.62 199 PHE A C 1
ATOM 1543 O O . PHE A 1 199 ? 11.689 -0.681 -18.974 1.00 98.62 199 PHE A O 1
ATOM 1550 N N . PHE A 1 200 ? 11.430 -1.574 -16.938 1.00 98.62 200 PHE A N 1
ATOM 1551 C CA . PHE A 1 200 ? 12.802 -2.073 -16.875 1.00 98.62 200 PHE A CA 1
ATOM 1552 C C . PHE A 1 200 ? 13.107 -3.025 -18.045 1.00 98.62 200 PHE A C 1
ATOM 1554 O O . PHE A 1 200 ? 14.106 -2.839 -18.739 1.00 98.62 200 PHE A O 1
ATOM 1561 N N . PHE A 1 201 ? 12.215 -3.978 -18.344 1.00 98.62 201 PHE A N 1
ATOM 1562 C CA . PHE A 1 201 ? 12.389 -4.853 -19.508 1.00 98.62 201 PHE A CA 1
ATOM 1563 C C . PHE A 1 201 ? 12.372 -4.069 -20.830 1.00 98.62 201 PHE A C 1
ATOM 1565 O O . PHE A 1 201 ? 13.222 -4.296 -21.689 1.00 98.62 201 PHE A O 1
ATOM 1572 N N . GLY A 1 202 ? 11.464 -3.098 -20.974 1.00 98.62 202 GLY A N 1
ATOM 1573 C CA . GLY A 1 202 ? 11.429 -2.207 -22.139 1.00 98.62 202 GLY A CA 1
ATOM 1574 C C . GLY A 1 202 ? 12.735 -1.429 -22.342 1.00 98.62 202 GLY A C 1
ATOM 1575 O O . GLY A 1 202 ? 13.218 -1.310 -23.468 1.00 98.62 202 GLY A O 1
ATOM 1576 N N . HIS A 1 203 ? 13.353 -0.952 -21.259 1.00 98.69 203 HIS A N 1
ATOM 1577 C CA . HIS A 1 203 ? 14.651 -0.283 -21.301 1.00 98.69 203 HIS A CA 1
ATOM 1578 C C . HIS A 1 203 ? 15.752 -1.216 -21.821 1.00 98.69 203 HIS A C 1
ATOM 1580 O O . HIS A 1 203 ? 16.468 -0.835 -22.752 1.00 98.69 203 HIS A O 1
ATOM 1586 N N . ILE A 1 204 ? 15.854 -2.431 -21.263 1.00 98.69 204 ILE A N 1
ATOM 1587 C CA . ILE A 1 204 ? 16.845 -3.438 -21.675 1.00 98.69 204 ILE A CA 1
ATOM 1588 C C . ILE A 1 204 ? 16.658 -3.811 -23.147 1.00 98.69 204 ILE A C 1
ATOM 1590 O O . ILE A 1 204 ? 17.623 -3.807 -23.910 1.00 98.69 204 ILE A O 1
ATOM 1594 N N . TRP A 1 205 ? 15.415 -4.057 -23.560 1.00 98.75 205 TRP A N 1
ATOM 1595 C CA . TRP A 1 205 ? 15.066 -4.369 -24.943 1.00 98.75 205 TRP A CA 1
ATOM 1596 C C . TRP A 1 205 ? 15.512 -3.270 -25.917 1.00 98.75 205 TRP A C 1
ATOM 1598 O O . TRP A 1 205 ? 16.286 -3.529 -26.841 1.00 98.75 205 TRP A O 1
ATOM 1608 N N . HIS A 1 206 ? 15.077 -2.026 -25.698 1.00 98.69 206 HIS A N 1
ATOM 1609 C CA . HIS A 1 206 ? 15.411 -0.915 -26.593 1.00 98.69 206 HIS A CA 1
ATOM 1610 C C . HIS A 1 206 ? 16.891 -0.522 -26.521 1.00 98.69 206 HIS A C 1
ATOM 1612 O O . HIS A 1 206 ? 17.456 -0.062 -27.514 1.00 98.69 206 HIS A O 1
ATOM 1618 N N . GLY A 1 207 ? 17.543 -0.721 -25.372 1.00 98.31 207 GLY A N 1
ATOM 1619 C CA . GLY A 1 207 ? 18.979 -0.503 -25.210 1.00 98.31 207 GLY A CA 1
ATOM 1620 C C . GLY A 1 207 ? 19.787 -1.481 -26.059 1.00 98.31 207 GLY A C 1
ATOM 1621 O O . GLY A 1 207 ? 20.616 -1.057 -26.865 1.00 98.31 207 GLY A O 1
ATOM 1622 N N . ALA A 1 208 ? 19.473 -2.776 -25.956 1.00 98.50 208 ALA A N 1
ATOM 1623 C CA . ALA A 1 208 ? 20.093 -3.814 -26.772 1.00 98.50 208 ALA A CA 1
ATOM 1624 C C . ALA A 1 208 ? 19.853 -3.570 -28.268 1.00 98.50 208 ALA A C 1
ATOM 1626 O O . ALA A 1 208 ? 20.802 -3.551 -29.048 1.00 98.50 208 ALA A O 1
ATOM 1627 N N . ARG A 1 209 ? 18.607 -3.289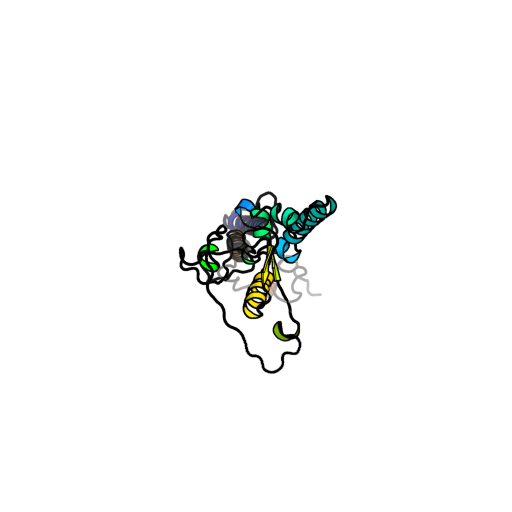 -28.667 1.00 98.12 209 ARG A N 1
ATOM 1628 C CA . ARG A 1 209 ? 18.254 -3.009 -30.066 1.00 98.12 209 ARG A CA 1
ATOM 1629 C C . ARG A 1 209 ? 18.946 -1.762 -30.629 1.00 98.12 209 ARG A C 1
ATOM 1631 O O . ARG A 1 209 ? 19.269 -1.725 -31.814 1.00 98.12 209 ARG A O 1
ATOM 1638 N N . THR A 1 210 ? 19.194 -0.753 -29.794 1.00 97.94 210 THR A N 1
ATOM 1639 C CA . THR A 1 210 ? 19.930 0.453 -30.197 1.00 97.94 210 THR A CA 1
ATOM 1640 C C . THR A 1 210 ? 21.408 0.161 -30.441 1.00 97.94 210 THR A C 1
ATOM 1642 O O . THR A 1 210 ? 21.952 0.639 -31.437 1.00 97.94 210 THR A O 1
ATOM 1645 N N . LEU A 1 211 ? 22.055 -0.575 -29.529 1.00 97.88 211 LEU A N 1
ATOM 1646 C CA . LEU A 1 211 ? 23.500 -0.831 -29.562 1.00 97.88 211 LEU A CA 1
ATOM 1647 C C . LEU A 1 211 ? 23.886 -1.903 -30.586 1.00 97.88 211 LEU A C 1
ATOM 1649 O O . LEU A 1 211 ? 24.865 -1.722 -31.297 1.00 97.88 211 LEU A O 1
ATOM 1653 N N . PHE A 1 212 ? 23.095 -2.969 -30.692 1.00 97.62 212 PHE A N 1
ATOM 1654 C CA . PHE A 1 212 ? 23.321 -4.107 -31.591 1.00 97.62 212 PHE A CA 1
ATOM 1655 C C . PHE A 1 212 ? 22.441 -4.023 -32.845 1.00 97.62 212 PHE A C 1
ATOM 1657 O O . PHE A 1 212 ? 21.883 -5.016 -33.314 1.00 97.62 212 PHE A O 1
ATOM 1664 N N . ARG A 1 213 ? 22.234 -2.802 -33.358 1.00 97.12 213 ARG A N 1
ATOM 1665 C CA . ARG A 1 213 ? 21.354 -2.546 -34.510 1.00 97.12 213 ARG A CA 1
ATOM 1666 C C . ARG A 1 213 ? 21.871 -3.201 -35.790 1.00 97.12 213 ARG A C 1
ATOM 1668 O O . ARG A 1 213 ? 21.073 -3.647 -36.608 1.00 97.12 213 ARG A O 1
ATOM 1675 N N . ASP A 1 214 ? 23.184 -3.194 -35.967 1.00 96.25 214 ASP A N 1
ATOM 1676 C CA . ASP A 1 214 ? 23.914 -3.773 -37.094 1.00 96.25 214 ASP A CA 1
ATOM 1677 C C . ASP A 1 214 ? 23.694 -5.285 -37.222 1.00 96.25 214 ASP A C 1
ATOM 1679 O O . ASP A 1 214 ? 23.471 -5.769 -38.326 1.00 96.25 214 ASP A O 1
ATOM 1683 N N . VAL A 1 215 ? 23.650 -6.001 -36.097 1.00 96.25 215 VAL A N 1
ATOM 1684 C CA . VAL A 1 215 ? 23.453 -7.461 -36.050 1.00 96.25 215 VAL A CA 1
ATOM 1685 C C . VAL A 1 215 ? 22.015 -7.887 -35.726 1.00 96.25 215 VAL A C 1
ATOM 1687 O O . VAL A 1 215 ? 21.742 -9.067 -35.509 1.00 96.25 215 VAL A O 1
ATOM 1690 N N . PHE A 1 216 ? 21.056 -6.952 -35.695 1.00 96.69 216 PHE A N 1
ATOM 1691 C CA . PHE A 1 216 ? 19.669 -7.252 -35.307 1.00 96.69 216 PHE A CA 1
ATOM 1692 C C . PHE A 1 216 ? 18.989 -8.273 -36.239 1.00 96.69 216 PHE A C 1
ATOM 1694 O O . PHE A 1 216 ? 18.109 -9.014 -35.804 1.00 96.69 216 PHE A O 1
ATOM 1701 N N . ALA A 1 217 ? 19.386 -8.314 -37.515 1.00 96.88 217 ALA A N 1
ATOM 1702 C CA . ALA A 1 217 ? 18.866 -9.253 -38.513 1.00 96.88 217 ALA A CA 1
ATOM 1703 C C . ALA A 1 217 ? 19.717 -10.533 -38.666 1.00 96.88 217 ALA A C 1
ATOM 1705 O O . ALA A 1 217 ? 19.434 -11.342 -39.547 1.00 96.88 217 ALA A O 1
ATOM 1706 N N . GLY A 1 218 ? 20.738 -10.719 -37.826 1.00 95.25 218 GLY A N 1
ATOM 1707 C CA . GLY A 1 218 ? 21.717 -11.802 -37.927 1.00 95.25 218 GLY A CA 1
ATOM 1708 C C . GLY A 1 218 ? 23.154 -11.281 -37.888 1.00 95.25 218 GLY A C 1
ATOM 1709 O O . GLY A 1 218 ? 23.400 -10.097 -38.113 1.00 95.25 218 GLY A O 1
ATOM 1710 N N . ILE A 1 219 ? 24.096 -12.171 -37.576 1.00 94.81 219 ILE A N 1
ATOM 1711 C CA . ILE A 1 219 ? 25.537 -11.883 -37.621 1.00 94.81 219 ILE A CA 1
ATOM 1712 C C . ILE A 1 219 ? 26.072 -11.979 -39.054 1.00 94.81 219 ILE A C 1
ATOM 1714 O O . ILE A 1 219 ? 25.417 -12.551 -39.926 1.00 94.81 219 ILE A O 1
ATOM 1718 N N . ASP A 1 220 ? 27.272 -11.445 -39.272 1.00 90.94 220 ASP A N 1
ATOM 1719 C CA . ASP A 1 220 ? 28.019 -11.651 -40.512 1.00 90.94 220 ASP A CA 1
ATOM 1720 C C . ASP A 1 220 ? 28.246 -13.161 -40.746 1.00 90.94 220 ASP A C 1
ATOM 1722 O O . ASP A 1 220 ? 28.762 -13.830 -39.843 1.00 90.94 220 ASP A O 1
ATOM 1726 N N . PRO A 1 221 ? 27.852 -13.720 -41.907 1.00 88.75 221 PRO A N 1
ATOM 1727 C CA . PRO A 1 221 ? 28.135 -15.110 -42.249 1.00 88.75 221 PRO A CA 1
ATOM 1728 C C . PRO A 1 221 ? 29.629 -15.472 -42.245 1.00 88.75 221 PRO A C 1
ATOM 1730 O O . PRO A 1 221 ? 29.937 -16.643 -42.046 1.00 88.75 221 PRO A O 1
ATOM 1733 N N . ASP A 1 222 ? 30.536 -14.500 -42.410 1.00 86.75 222 ASP A N 1
ATOM 1734 C CA . ASP A 1 222 ? 31.983 -14.724 -42.569 1.00 86.75 222 ASP A CA 1
ATOM 1735 C C . ASP A 1 222 ? 32.806 -14.446 -41.274 1.00 86.75 222 ASP A C 1
ATOM 1737 O O . ASP A 1 222 ? 33.984 -14.076 -41.317 1.00 86.75 222 ASP A O 1
ATOM 1741 N N . LEU A 1 223 ? 32.207 -14.605 -40.083 1.00 84.50 223 LEU A N 1
ATOM 1742 C CA . LEU A 1 223 ? 32.760 -14.202 -38.769 1.00 84.50 223 LEU A CA 1
ATOM 1743 C C . LEU A 1 223 ? 33.775 -15.192 -38.131 1.00 84.50 223 LEU A C 1
ATOM 1745 O O . LEU A 1 223 ? 33.851 -15.303 -36.908 1.00 84.50 223 LEU A O 1
ATOM 1749 N N . ASP A 1 224 ? 34.565 -15.932 -38.906 1.00 77.50 224 ASP A N 1
ATOM 1750 C CA . ASP A 1 224 ? 35.262 -17.117 -38.370 1.00 77.50 224 ASP A CA 1
ATOM 1751 C C . ASP A 1 224 ? 36.472 -16.794 -37.468 1.00 77.50 224 ASP A C 1
ATOM 1753 O O . ASP A 1 224 ? 36.510 -17.148 -36.290 1.00 77.50 224 ASP A O 1
ATOM 1757 N N . ALA A 1 225 ? 37.477 -16.072 -37.973 1.00 78.44 225 ALA A N 1
ATOM 1758 C CA . ALA A 1 225 ? 38.745 -15.917 -37.245 1.00 78.44 225 ALA A CA 1
ATOM 1759 C C . ALA A 1 225 ? 38.635 -15.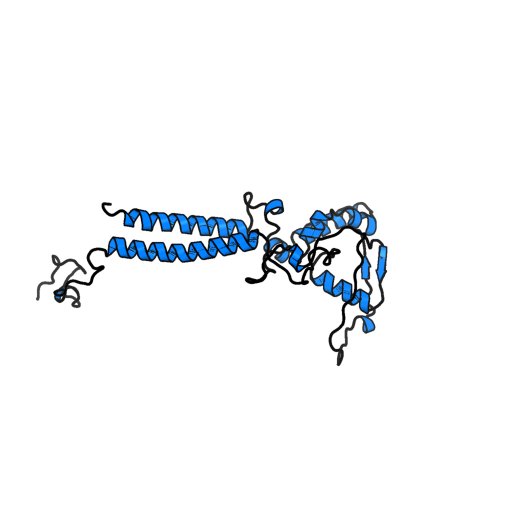065 -35.961 1.00 78.44 225 ALA A C 1
ATOM 1761 O O . ALA A 1 225 ? 39.469 -15.185 -35.065 1.00 78.44 225 ALA A O 1
ATOM 1762 N N . GLN A 1 226 ? 37.633 -14.182 -35.857 1.00 84.75 226 GLN A N 1
ATOM 1763 C CA . GLN A 1 226 ? 37.505 -13.210 -34.756 1.00 84.75 226 GLN A CA 1
ATOM 1764 C C . GLN A 1 226 ? 37.060 -13.830 -33.425 1.00 84.75 226 GLN A C 1
ATOM 1766 O O . GLN A 1 226 ? 37.234 -13.203 -32.377 1.00 84.75 226 GLN A O 1
ATOM 1771 N N . VAL A 1 227 ? 36.509 -15.046 -33.457 1.00 90.50 227 VAL A N 1
ATOM 1772 C CA . VAL A 1 227 ? 36.004 -15.760 -32.274 1.00 90.50 227 VAL A CA 1
ATOM 1773 C C . VAL A 1 227 ? 36.924 -16.897 -31.817 1.00 90.50 227 VAL A C 1
ATOM 1775 O O . VAL A 1 227 ? 36.645 -17.551 -30.812 1.00 90.50 227 VAL A O 1
ATOM 1778 N N . GLU A 1 228 ? 38.045 -17.122 -32.510 1.00 89.88 228 GLU A N 1
ATOM 1779 C CA . GLU A 1 228 ? 39.031 -18.133 -32.130 1.00 89.88 228 GLU A CA 1
ATOM 1780 C C . GLU A 1 228 ? 39.852 -17.713 -30.899 1.00 89.88 228 GLU A C 1
ATOM 1782 O O . GLU A 1 228 ? 40.319 -16.575 -30.764 1.00 89.88 228 GLU A O 1
ATOM 1787 N N . PHE A 1 229 ? 40.084 -18.668 -29.994 1.00 91.38 229 PHE A N 1
ATOM 1788 C CA . PHE A 1 229 ? 40.871 -18.434 -28.785 1.00 91.38 229 PHE A CA 1
ATOM 1789 C C . PHE A 1 229 ? 42.311 -18.036 -29.124 1.00 91.38 229 PHE A C 1
ATOM 1791 O O . PHE A 1 229 ? 43.070 -18.798 -29.714 1.00 91.38 229 PHE A O 1
ATOM 1798 N N . GLY A 1 230 ? 42.720 -16.849 -28.675 1.00 90.12 230 GLY A N 1
ATOM 1799 C CA . GLY A 1 230 ? 44.108 -16.397 -28.776 1.00 90.12 230 GLY A CA 1
ATOM 1800 C C . GLY A 1 230 ? 44.554 -15.940 -30.168 1.00 90.12 230 GLY A C 1
ATOM 1801 O O . GLY A 1 230 ? 45.738 -15.653 -30.325 1.00 90.12 230 GLY A O 1
ATOM 1802 N N . ALA A 1 231 ? 43.653 -15.807 -31.148 1.00 90.06 231 ALA A N 1
ATOM 1803 C CA . ALA A 1 231 ? 43.989 -15.288 -32.481 1.00 90.06 231 ALA A CA 1
ATOM 1804 C C . ALA A 1 231 ? 44.432 -13.806 -32.458 1.00 90.06 231 ALA A C 1
ATOM 1806 O O . ALA A 1 231 ? 45.286 -13.376 -33.241 1.00 90.06 231 ALA A O 1
ATOM 1807 N N . PHE A 1 232 ? 43.904 -13.030 -31.508 1.00 92.56 232 PHE A N 1
ATOM 1808 C CA . PHE A 1 232 ? 44.179 -11.602 -31.335 1.00 92.56 232 PHE A CA 1
ATOM 1809 C C . PHE A 1 232 ? 44.693 -11.297 -29.923 1.00 92.56 232 PHE A C 1
ATOM 1811 O O . PHE A 1 232 ? 44.476 -12.054 -28.973 1.00 92.56 232 PHE A O 1
ATOM 1818 N N . GLN A 1 233 ? 45.409 -10.182 -29.769 1.00 93.12 233 GLN A N 1
ATOM 1819 C CA . GLN A 1 233 ? 45.805 -9.660 -28.457 1.00 93.12 233 GLN A CA 1
ATOM 1820 C C . GLN A 1 233 ? 44.628 -8.977 -27.745 1.00 93.12 233 GLN A C 1
ATOM 1822 O O . GLN A 1 233 ? 44.609 -8.935 -26.517 1.00 93.12 233 GLN A O 1
ATOM 1827 N N . LYS A 1 234 ? 43.634 -8.484 -28.498 1.00 93.44 234 LYS A N 1
ATOM 1828 C CA . LYS A 1 234 ? 42.425 -7.830 -27.988 1.00 93.44 234 LYS A CA 1
ATOM 1829 C C . LYS A 1 234 ? 41.184 -8.334 -28.736 1.00 93.44 234 LYS A C 1
ATOM 1831 O O . LYS A 1 234 ? 41.178 -8.391 -29.962 1.00 93.44 234 LYS A O 1
ATOM 1836 N N . LEU A 1 235 ? 40.132 -8.700 -27.997 1.00 92.00 235 LEU A N 1
ATOM 1837 C CA . LEU A 1 235 ? 38.864 -9.173 -28.575 1.00 92.00 235 LEU A CA 1
ATOM 1838 C C . LEU A 1 235 ? 38.190 -8.063 -29.398 1.00 92.00 235 LEU A C 1
ATOM 1840 O O . LEU A 1 235 ? 38.144 -6.913 -28.959 1.00 92.00 235 LEU A O 1
ATOM 1844 N N . GLY A 1 236 ? 37.652 -8.424 -30.568 1.00 89.06 236 GLY A N 1
ATOM 1845 C CA . GLY A 1 236 ? 36.930 -7.510 -31.462 1.00 89.06 236 GLY A CA 1
ATOM 1846 C C . GLY A 1 236 ? 37.804 -6.484 -32.197 1.00 89.06 236 GLY A C 1
ATOM 1847 O O . GLY A 1 236 ? 37.266 -5.540 -32.767 1.00 89.06 236 GLY A O 1
ATOM 1848 N N . ASP A 1 237 ? 39.135 -6.633 -32.173 1.00 92.31 237 ASP A N 1
ATOM 1849 C CA . ASP A 1 237 ? 40.069 -5.691 -32.798 1.00 92.31 237 ASP A CA 1
ATOM 1850 C C . ASP A 1 237 ? 41.021 -6.401 -33.784 1.00 92.31 237 ASP A C 1
ATOM 1852 O O . ASP A 1 237 ? 42.068 -6.926 -33.374 1.00 92.31 237 ASP A O 1
ATOM 1856 N N . PRO A 1 238 ? 40.697 -6.412 -35.094 1.00 89.25 238 PRO A N 1
ATOM 1857 C CA . PRO A 1 238 ? 41.470 -7.143 -36.095 1.00 89.25 238 PRO A CA 1
ATOM 1858 C C . PRO A 1 238 ? 42.888 -6.589 -36.297 1.00 89.25 238 PRO A C 1
ATOM 1860 O O . PRO A 1 238 ? 43.748 -7.288 -36.833 1.00 89.25 238 PRO A O 1
ATOM 1863 N N . THR A 1 239 ? 43.171 -5.366 -35.832 1.00 93.50 239 THR A N 1
ATOM 1864 C CA . THR A 1 239 ? 44.506 -4.751 -35.929 1.00 93.50 239 THR A CA 1
ATOM 1865 C C . THR A 1 239 ? 45.516 -5.352 -34.949 1.00 93.50 239 THR A C 1
ATOM 1867 O O . THR A 1 239 ? 46.713 -5.095 -35.049 1.00 93.50 239 THR A O 1
ATOM 1870 N N . THR A 1 240 ? 45.051 -6.201 -34.027 1.00 93.44 240 THR A N 1
ATOM 1871 C CA . THR A 1 240 ? 45.854 -6.768 -32.936 1.00 93.44 240 THR A CA 1
ATOM 1872 C C . THR A 1 240 ? 46.161 -8.258 -33.115 1.00 93.44 240 THR A C 1
ATOM 1874 O O . THR A 1 240 ? 46.335 -8.988 -32.135 1.00 93.44 240 THR A O 1
ATOM 1877 N N . ARG A 1 241 ? 46.205 -8.753 -34.360 1.00 91.62 241 ARG A N 1
ATOM 1878 C CA . ARG A 1 241 ? 46.458 -10.175 -34.647 1.00 91.62 241 ARG A CA 1
ATOM 1879 C C . ARG A 1 241 ? 47.808 -10.616 -34.076 1.00 91.62 241 ARG A C 1
ATOM 1881 O O . ARG A 1 241 ? 48.819 -9.944 -34.280 1.00 91.62 241 ARG A O 1
ATOM 1888 N N . ARG A 1 242 ? 47.838 -11.747 -33.361 1.00 88.44 242 ARG A N 1
ATOM 1889 C CA . ARG A 1 242 ? 49.102 -12.293 -32.845 1.00 88.44 242 ARG A CA 1
ATOM 1890 C C . ARG A 1 242 ? 49.981 -12.752 -34.009 1.00 88.44 242 ARG A C 1
ATOM 1892 O O . ARG A 1 242 ? 49.501 -13.417 -34.924 1.00 88.44 242 ARG A O 1
ATOM 1899 N N . GLN A 1 243 ? 51.265 -12.406 -33.964 1.00 79.62 243 GLN A N 1
ATOM 1900 C CA . GLN A 1 243 ? 52.258 -12.987 -34.863 1.00 79.62 243 GLN A CA 1
ATOM 1901 C C . GLN A 1 243 ? 52.599 -14.394 -34.368 1.00 79.62 243 GLN A C 1
ATOM 1903 O O . GLN A 1 243 ? 52.778 -14.601 -33.167 1.00 79.62 243 GLN A O 1
ATOM 1908 N N . ILE A 1 244 ? 52.640 -15.353 -35.291 1.00 67.19 244 ILE A N 1
ATOM 1909 C CA . ILE A 1 244 ? 53.111 -16.708 -35.006 1.00 67.19 244 ILE A CA 1
ATOM 1910 C C . ILE A 1 244 ? 54.620 -16.594 -34.761 1.00 67.19 244 ILE A C 1
ATOM 1912 O O . ILE A 1 244 ? 55.333 -16.082 -35.625 1.00 67.19 244 ILE A O 1
ATOM 1916 N N . VAL A 1 245 ? 55.066 -17.004 -33.574 1.00 58.03 245 VAL A N 1
ATOM 1917 C CA . VAL A 1 245 ? 56.486 -17.229 -33.260 1.00 58.03 245 VAL A CA 1
ATOM 1918 C C . VAL A 1 245 ? 56.823 -18.668 -33.606 1.00 58.03 245 VAL A C 1
ATOM 1920 O O . VAL A 1 245 ? 56.000 -19.542 -33.247 1.00 58.03 245 VAL A O 1
#

Foldseek 3Di:
DPDCLVVVLVVLVVLLVVLLVVLVCLQVDDPVNDCVVFNDHLVCQVVVVLVVVLVVQLVVCVVVVHDSQVSNQPDDPVSQVSQFQLRYQVQADPPPDDDQCLAQAAFDAQPDDDDDDDDDDDDDDPDQCVNVQDKDADHHGNRHRPIDRPSRVVVVVVVRCVRGHDTDHDCPVNVRPNGGHGTNSNVSSVVSNVVSVVSVVVSVVSVCCVVCVVQPVHDDPVCPQQPDPQQAPDRPDPVGGDDDD